Protein AF-A0AAV1IIE6-F1 (afdb_monomer)

Organism: NCBI:txid1274662

Secondary structure (DSSP, 8-state):
---------PPPP----HHHHHHHHHHHHHHHHHHHHHHHHHHHHHHHHHHHHHHHTT-HHHHHHHHHHHHHHHHHHHHHHHHHHHHHHHHHHHHHHHHHHHHHHHHHHHHHHHHHHHHHS-HHHHHHHHHHHHHHHHHHHHHHHHHT-SPPHHHHHHHHHHHHHHHHHHHHHHHHTS-----PPP-----PPPPTTGGGSSS--PPPP---PPPPPP------PPPP--------------

Nearest PDB structures (foldseek):
  9eon-assembly1_A  TM=4.008E-01  e=2.152E-02  Synechocystis sp. PCC 6803
  6zvt-assembly1_A  TM=5.160E-01  e=7.089E-01  Nostoc punctiforme
  4whe-assembly1_A  TM=5.833E-01  e=9.099E-01  Escherichia coli K-12
  8qbr-assembly1_A  TM=3.513E-01  e=3.352E-01  Nostoc punctiforme

Solvent-accessible surface area (backbone atoms only — not comparable to full-atom values): 15100 Å² total; per-residue (Å²): 142,84,90,88,76,81,77,79,78,72,75,80,74,81,78,81,46,74,65,56,54,49,51,50,49,50,54,50,49,47,53,51,48,52,53,50,46,53,54,47,52,55,52,38,54,51,30,51,52,52,23,52,54,27,48,76,69,68,37,57,73,62,18,52,51,32,50,54,54,31,53,54,48,51,60,50,43,56,51,48,53,53,51,46,52,51,52,52,50,51,51,52,50,50,55,49,51,54,51,50,51,54,51,49,52,50,51,51,50,51,51,52,50,52,50,49,51,53,56,69,57,30,68,64,59,54,50,49,50,53,50,52,51,49,52,50,49,53,48,50,51,50,50,31,58,72,71,61,68,55,79,46,78,66,53,52,49,51,51,52,54,51,48,54,50,49,53,53,48,51,54,48,52,56,57,68,68,53,78,82,78,80,90,73,81,94,73,85,92,82,81,80,90,79,69,87,68,69,74,66,74,74,76,79,72,84,85,79,86,91,78,88,80,81,89,84,82,92,75,85,91,81,90,82,84,86,84,83,86,79,88,76,93,83,80,89,82,87,84,86,88,132

Radius of gyration: 44.4 Å; Cα contacts (8 Å, |Δi|>4): 52; chains: 1; bounding box: 101×73×117 Å

Mean predicted aligned error: 21.06 Å

Structure (mmCIF, N/CA/C/O backbone):
data_AF-A0AAV1IIE6-F1
#
_entry.id   AF-A0AAV1IIE6-F1
#
loop_
_atom_site.group_PDB
_atom_site.id
_atom_site.type_symbol
_atom_site.label_atom_id
_atom_site.label_alt_id
_atom_site.label_comp_id
_atom_site.label_asym_id
_atom_site.label_entity_id
_atom_site.label_seq_id
_atom_site.pdbx_PDB_ins_code
_atom_site.Cartn_x
_atom_site.Cartn_y
_atom_site.Cartn_z
_atom_site.occupancy
_atom_site.B_iso_or_equiv
_atom_site.auth_seq_id
_atom_site.auth_comp_id
_atom_site.auth_asym_id
_atom_site.auth_atom_id
_atom_site.pdbx_PDB_model_num
ATOM 1 N N . MET A 1 1 ? -60.794 -21.338 -4.428 1.00 48.28 1 MET A N 1
ATOM 2 C CA . MET A 1 1 ? -59.905 -20.768 -5.466 1.00 48.28 1 MET A CA 1
ATOM 3 C C . MET A 1 1 ? -59.683 -19.313 -5.073 1.00 48.28 1 MET A C 1
ATOM 5 O O . MET A 1 1 ? -60.650 -18.581 -5.078 1.00 48.28 1 MET A O 1
ATOM 9 N N . GLY A 1 2 ? -58.569 -18.791 -4.589 1.00 55.62 2 GLY A N 1
ATOM 10 C CA . GLY A 1 2 ? -57.181 -19.207 -4.488 1.00 55.62 2 GLY A CA 1
ATOM 11 C C . GLY A 1 2 ? -56.425 -17.884 -4.323 1.00 55.62 2 GLY A C 1
ATOM 12 O O . GLY A 1 2 ? -56.446 -17.080 -5.242 1.00 55.62 2 GLY A O 1
ATOM 13 N N . ASN A 1 3 ? -55.836 -17.624 -3.156 1.00 47.62 3 ASN A N 1
ATOM 14 C CA . ASN A 1 3 ? -54.954 -16.472 -2.948 1.00 47.62 3 ASN A CA 1
ATOM 15 C C . ASN A 1 3 ? -53.669 -16.982 -2.293 1.00 47.62 3 ASN A C 1
ATOM 17 O O . ASN A 1 3 ? -53.503 -16.969 -1.077 1.00 47.62 3 ASN A O 1
ATOM 21 N N . LEU A 1 4 ? -52.784 -17.498 -3.144 1.00 55.69 4 LEU A N 1
ATOM 22 C CA . LEU A 1 4 ? -51.427 -17.924 -2.819 1.00 55.69 4 LEU A CA 1
ATOM 23 C C . LEU A 1 4 ? -50.456 -17.003 -3.562 1.00 55.69 4 LEU A C 1
ATOM 25 O O . LEU A 1 4 ? -49.821 -17.400 -4.530 1.00 55.69 4 LEU A O 1
ATOM 29 N N . PHE A 1 5 ? -50.356 -15.753 -3.120 1.00 59.72 5 PHE A N 1
ATOM 30 C CA . PHE A 1 5 ? -49.249 -14.878 -3.502 1.00 59.72 5 PHE A CA 1
ATOM 31 C C . PHE A 1 5 ? -48.521 -14.441 -2.237 1.00 59.72 5 PHE A C 1
ATOM 33 O O . PHE A 1 5 ? -48.670 -13.326 -1.738 1.00 59.72 5 PHE A O 1
ATOM 40 N N . SER A 1 6 ? -47.727 -15.371 -1.707 1.00 52.62 6 SER A N 1
ATOM 41 C CA . SER A 1 6 ? -46.685 -15.081 -0.731 1.00 52.62 6 SER A CA 1
ATOM 42 C C . SER A 1 6 ? -45.764 -14.008 -1.307 1.00 52.62 6 SER A C 1
ATOM 44 O O . SER A 1 6 ? -45.066 -14.241 -2.297 1.00 52.62 6 SER A O 1
ATOM 46 N N . HIS A 1 7 ? -45.762 -12.825 -0.700 1.00 55.06 7 HIS A N 1
ATOM 47 C CA . HIS A 1 7 ? -44.767 -11.805 -0.988 1.00 55.06 7 HIS A CA 1
ATOM 48 C C . HIS A 1 7 ? -43.387 -12.360 -0.630 1.00 55.06 7 HIS A C 1
ATOM 50 O O . HIS A 1 7 ? -43.065 -12.566 0.541 1.00 55.06 7 HIS A O 1
ATOM 56 N N . SER A 1 8 ? -42.584 -12.629 -1.660 1.00 50.88 8 SER A N 1
ATOM 57 C CA . SER A 1 8 ? -41.167 -12.933 -1.521 1.00 50.88 8 SER A CA 1
ATOM 58 C C . SER A 1 8 ? -40.492 -11.745 -0.839 1.00 50.88 8 SER A C 1
ATOM 60 O O . SER A 1 8 ? -40.311 -10.675 -1.421 1.00 50.88 8 SER A O 1
ATOM 62 N N . LYS A 1 9 ? -40.165 -11.925 0.441 1.00 53.94 9 LYS A N 1
ATOM 63 C CA . LYS A 1 9 ? -39.325 -11.025 1.225 1.00 53.94 9 LYS A CA 1
ATOM 64 C C . LYS A 1 9 ? -37.919 -11.138 0.635 1.00 53.94 9 LYS A C 1
ATOM 66 O O . LYS A 1 9 ? -37.134 -11.988 1.045 1.00 53.94 9 LYS A O 1
ATOM 71 N N . HIS A 1 10 ? -37.623 -10.348 -0.397 1.00 55.66 10 HIS A N 1
ATOM 72 C CA . HIS A 1 10 ? -36.266 -10.273 -0.925 1.00 55.66 10 HIS A CA 1
ATOM 73 C C . HIS A 1 10 ? -35.316 -9.905 0.228 1.00 55.66 10 HIS A C 1
ATOM 75 O O . HIS A 1 10 ? -35.616 -8.962 0.970 1.00 55.66 10 HIS A O 1
ATOM 81 N N . PRO A 1 11 ? -34.195 -10.628 0.411 1.00 59.66 11 PRO A N 1
ATOM 82 C CA . PRO A 1 11 ? -33.210 -10.267 1.419 1.00 59.66 11 PRO A CA 1
ATOM 83 C C . PRO A 1 11 ? -32.735 -8.831 1.155 1.00 59.66 11 PRO A C 1
ATOM 85 O O . PRO A 1 11 ? -32.643 -8.423 -0.011 1.00 59.66 11 PRO A O 1
ATOM 88 N N . PRO A 1 12 ? -32.463 -8.031 2.202 1.00 59.16 12 PRO A N 1
ATOM 89 C CA . PRO A 1 12 ? -32.009 -6.663 2.014 1.00 59.16 12 PRO A CA 1
ATOM 90 C C . PRO A 1 12 ? -30.735 -6.692 1.170 1.00 59.16 12 PRO A C 1
ATOM 92 O O . PRO A 1 12 ? -29.743 -7.313 1.550 1.00 59.16 12 PRO A O 1
ATOM 95 N N . LYS A 1 13 ? -30.777 -6.043 0.000 1.00 62.47 13 LYS A N 1
ATOM 96 C CA . LYS A 1 13 ? -29.604 -5.865 -0.863 1.00 62.47 13 LYS A CA 1
ATOM 97 C C . LYS A 1 13 ? -28.483 -5.307 0.012 1.00 62.47 13 LYS A C 1
ATOM 99 O O . LYS A 1 13 ? -28.682 -4.269 0.647 1.00 62.47 13 LYS A O 1
ATOM 104 N N . SER A 1 14 ? -27.348 -6.004 0.078 1.00 69.00 14 SER A N 1
ATOM 105 C CA . SER A 1 14 ? -26.170 -5.553 0.821 1.00 69.00 14 SER A CA 1
ATOM 106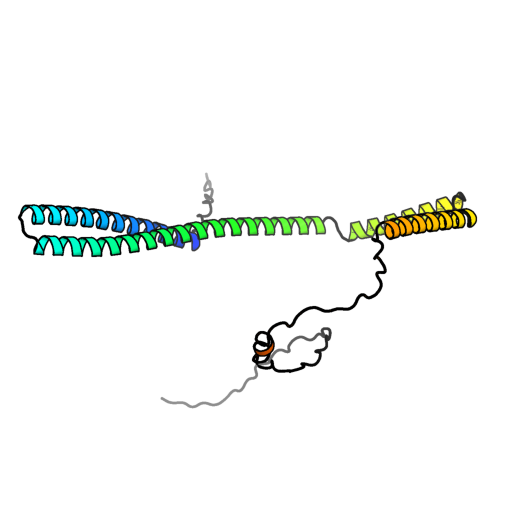 C C . SER A 1 14 ? -25.879 -4.108 0.425 1.00 69.00 14 SER A C 1
ATOM 108 O O . SER A 1 14 ? -25.615 -3.825 -0.748 1.00 69.00 14 SER A O 1
ATOM 110 N N . LYS A 1 15 ? -26.019 -3.179 1.373 1.00 79.69 15 LYS A N 1
ATOM 111 C CA . LYS A 1 15 ? -25.816 -1.756 1.116 1.00 79.69 15 LYS A CA 1
ATOM 112 C C . LYS A 1 15 ? -24.323 -1.553 0.887 1.00 79.69 15 LYS A C 1
ATOM 114 O O . LYS A 1 15 ? -23.560 -1.561 1.842 1.00 79.69 15 LYS A O 1
ATOM 119 N N . ILE A 1 16 ? -23.929 -1.431 -0.380 1.00 83.25 16 ILE A N 1
ATOM 120 C CA . ILE A 1 16 ? -22.567 -1.062 -0.771 1.00 83.25 16 ILE A CA 1
ATOM 121 C C . ILE A 1 16 ? -22.245 0.253 -0.063 1.00 83.25 16 ILE A C 1
ATOM 123 O O . ILE A 1 16 ? -22.934 1.253 -0.288 1.00 83.25 16 ILE A O 1
ATOM 127 N N . THR A 1 17 ? -21.237 0.240 0.799 1.00 90.06 17 THR A N 1
ATOM 128 C CA . THR A 1 17 ? -20.804 1.437 1.522 1.00 90.06 17 THR A CA 1
ATOM 129 C C . THR A 1 17 ? -19.913 2.305 0.632 1.00 90.06 17 THR A C 1
ATOM 131 O O . THR A 1 17 ? -19.344 1.853 -0.367 1.00 90.06 17 THR A O 1
ATOM 134 N N . ASP A 1 18 ? -19.730 3.573 0.998 1.00 90.50 18 ASP A N 1
ATOM 135 C CA . ASP A 1 18 ? -18.775 4.441 0.296 1.00 90.50 18 ASP A CA 1
ATOM 136 C C . ASP A 1 18 ? -17.323 3.956 0.453 1.00 90.50 18 ASP A C 1
ATOM 138 O O . ASP A 1 18 ? -16.485 4.161 -0.433 1.00 90.50 18 ASP A O 1
ATOM 142 N N . THR A 1 19 ? -17.034 3.222 1.533 1.00 90.56 19 THR A N 1
ATOM 143 C CA . THR A 1 19 ? -15.748 2.546 1.729 1.00 90.56 19 THR A CA 1
ATOM 144 C C . THR A 1 19 ? -15.547 1.419 0.715 1.00 90.56 19 THR A C 1
ATOM 146 O O . THR A 1 19 ? -14.472 1.336 0.122 1.00 90.56 19 THR A O 1
ATOM 149 N N . ASP A 1 20 ? -16.579 0.625 0.413 1.00 92.00 20 ASP A N 1
ATOM 150 C CA . ASP A 1 20 ? -16.514 -0.427 -0.611 1.00 92.00 20 ASP A CA 1
ATOM 151 C C . ASP A 1 20 ? -16.271 0.154 -2.011 1.00 92.00 20 ASP A C 1
ATOM 153 O O . ASP A 1 20 ? -15.465 -0.373 -2.786 1.00 92.00 20 ASP A O 1
ATOM 157 N N . ARG A 1 21 ? -16.919 1.284 -2.328 1.00 94.00 21 ARG A N 1
ATOM 158 C CA . ARG A 1 21 ? -16.698 2.015 -3.589 1.00 94.00 21 ARG A CA 1
ATOM 159 C C . ARG A 1 21 ? -15.258 2.512 -3.700 1.00 94.00 21 ARG A C 1
ATOM 161 O O . ARG A 1 21 ? -14.631 2.328 -4.743 1.00 94.00 21 ARG A O 1
ATOM 168 N N . SER A 1 22 ? -14.720 3.083 -2.625 1.00 92.12 22 SER A N 1
ATOM 169 C CA . SER A 1 22 ? -13.334 3.570 -2.568 1.00 92.12 22 SER A CA 1
ATOM 170 C C . SER A 1 22 ? -12.322 2.430 -2.732 1.00 92.12 22 SER A C 1
ATOM 172 O O . SER A 1 22 ? -11.380 2.535 -3.517 1.00 92.12 22 SER A O 1
ATOM 174 N N . VAL A 1 23 ? -12.550 1.288 -2.073 1.00 95.94 23 VAL A N 1
ATOM 175 C CA . VAL A 1 23 ? -11.714 0.085 -2.225 1.00 95.94 23 VAL A CA 1
ATOM 176 C C . VAL A 1 23 ? -11.747 -0.433 -3.664 1.00 95.94 23 VAL A C 1
ATOM 178 O O . VAL A 1 23 ? -10.704 -0.798 -4.214 1.00 95.94 23 VAL A O 1
ATOM 181 N N . LEU A 1 24 ? -12.917 -0.443 -4.310 1.00 96.62 24 LEU A N 1
ATOM 182 C CA . LEU A 1 24 ? -13.039 -0.828 -5.717 1.00 96.62 24 LEU A CA 1
ATOM 183 C C . LEU A 1 24 ? -12.257 0.120 -6.640 1.00 96.62 24 LEU A C 1
ATOM 185 O O . LEU A 1 24 ? -11.559 -0.345 -7.549 1.00 96.62 24 LEU A O 1
ATOM 189 N N . GLN A 1 25 ? -12.340 1.430 -6.405 1.00 96.56 25 GLN A N 1
ATOM 190 C CA . GLN A 1 25 ? -11.588 2.431 -7.166 1.00 96.56 25 GLN A CA 1
ATOM 191 C C . GLN A 1 25 ? -10.076 2.226 -7.017 1.00 96.56 25 GLN A C 1
ATOM 193 O O . GLN A 1 25 ? -9.374 2.145 -8.026 1.00 96.56 25 GLN A O 1
ATOM 198 N N . LEU A 1 26 ? -9.581 2.035 -5.792 1.00 97.25 26 LEU A N 1
ATOM 199 C CA . LEU A 1 26 ? -8.165 1.760 -5.524 1.00 97.25 26 LEU A CA 1
ATOM 200 C C . LEU A 1 26 ? -7.693 0.462 -6.194 1.00 97.25 26 LEU A C 1
ATOM 202 O O . LEU A 1 26 ? -6.646 0.436 -6.841 1.00 97.25 26 LEU A O 1
ATOM 206 N N . LYS A 1 27 ? -8.491 -0.612 -6.134 1.00 97.50 27 LYS A N 1
ATOM 207 C CA . LYS A 1 27 ? -8.189 -1.874 -6.836 1.00 97.50 27 LYS A CA 1
ATOM 208 C C . LYS A 1 27 ? -8.148 -1.694 -8.355 1.00 97.50 27 LYS A C 1
ATOM 210 O O . LYS A 1 27 ? -7.305 -2.297 -9.025 1.00 97.50 27 LYS A O 1
ATOM 215 N N . THR A 1 28 ? -9.030 -0.857 -8.896 1.00 97.88 28 THR A N 1
ATOM 216 C CA . THR A 1 28 ? -9.048 -0.511 -10.322 1.00 97.88 28 THR A CA 1
ATOM 217 C C . THR A 1 28 ? -7.790 0.263 -10.709 1.00 97.88 28 THR A C 1
ATOM 219 O O . THR A 1 28 ? -7.141 -0.101 -11.691 1.00 97.88 28 THR A O 1
ATOM 222 N N . GLN A 1 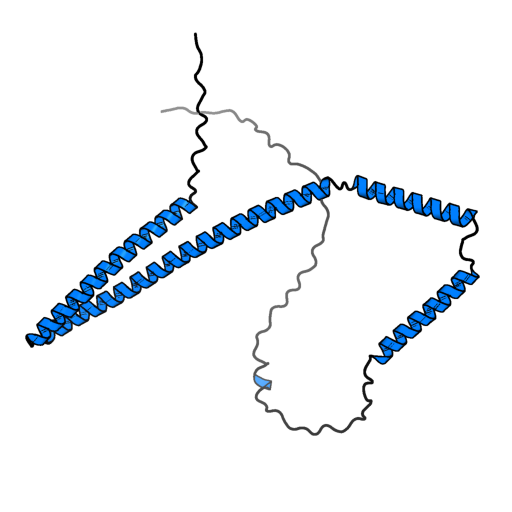29 ? -7.387 1.255 -9.910 1.00 97.62 29 GLN A N 1
ATOM 223 C CA . GLN A 1 29 ? -6.141 1.993 -10.127 1.00 97.62 29 GLN A CA 1
ATOM 224 C C . GLN A 1 29 ? -4.916 1.085 -10.051 1.00 97.62 29 GLN A C 1
ATOM 226 O O . GLN A 1 29 ? -4.078 1.136 -10.949 1.00 97.62 29 GLN A O 1
ATOM 231 N N . ARG A 1 30 ? -4.845 0.181 -9.065 1.00 97.81 30 ARG A N 1
ATOM 232 C CA . ARG A 1 30 ? -3.775 -0.824 -8.983 1.00 97.81 30 ARG A CA 1
ATOM 233 C C . ARG A 1 30 ? -3.666 -1.612 -10.286 1.00 97.81 30 ARG A C 1
ATOM 235 O O . ARG A 1 30 ? -2.589 -1.695 -10.863 1.00 97.81 30 ARG A O 1
ATOM 242 N N . ARG A 1 31 ? -4.788 -2.129 -10.805 1.00 98.12 31 ARG A N 1
ATOM 243 C CA . ARG A 1 31 ? -4.807 -2.885 -12.070 1.00 98.12 31 ARG A CA 1
ATOM 244 C C . ARG A 1 31 ? -4.319 -2.047 -13.255 1.00 98.12 31 ARG A C 1
ATOM 246 O O . ARG A 1 31 ? -3.584 -2.558 -14.099 1.00 98.12 31 ARG A O 1
ATOM 253 N N . GLN A 1 32 ? -4.724 -0.781 -13.329 1.00 97.88 32 GLN A N 1
ATOM 254 C CA . GLN A 1 32 ? -4.272 0.135 -14.378 1.00 97.88 32 GLN A CA 1
ATOM 255 C C . GLN A 1 32 ? -2.765 0.393 -14.288 1.00 97.88 32 GLN A C 1
ATOM 257 O O . GLN A 1 32 ? -2.079 0.279 -15.303 1.00 97.88 32 GLN A O 1
ATOM 262 N N . LEU A 1 33 ? -2.248 0.672 -13.089 1.00 98.06 33 LEU A N 1
ATOM 263 C CA . LEU A 1 33 ? -0.824 0.887 -12.838 1.00 98.06 33 LEU A CA 1
ATOM 264 C C . LEU A 1 33 ? 0.002 -0.361 -13.170 1.00 98.06 33 LEU A C 1
ATOM 266 O O . LEU A 1 33 ? 0.996 -0.248 -13.878 1.00 98.06 33 LEU A O 1
ATOM 270 N N . THR A 1 34 ? -0.441 -1.562 -12.783 1.00 98.06 34 THR A N 1
ATOM 271 C CA . THR A 1 34 ? 0.225 -2.821 -13.171 1.00 98.06 34 THR A CA 1
ATOM 272 C C . THR A 1 34 ? 0.241 -3.009 -14.692 1.00 98.06 34 THR A C 1
ATOM 274 O O . THR A 1 34 ? 1.244 -3.436 -15.263 1.00 98.06 34 THR A O 1
ATOM 277 N N . GLY A 1 35 ? -0.854 -2.660 -15.374 1.00 98.12 35 GLY A N 1
ATOM 278 C CA . GLY A 1 35 ? -0.915 -2.684 -16.835 1.00 98.12 35 GLY A CA 1
ATOM 279 C C . GLY A 1 35 ? 0.057 -1.696 -17.487 1.00 98.12 35 GLY A C 1
ATOM 280 O O . GLY A 1 35 ? 0.704 -2.037 -18.476 1.00 98.12 35 GLY A O 1
ATOM 281 N N . GLN A 1 36 ? 0.190 -0.488 -16.933 1.00 97.81 36 GLN A N 1
ATOM 282 C CA . GLN A 1 36 ? 1.167 0.507 -17.387 1.00 97.81 36 GLN A CA 1
ATOM 283 C C . GLN A 1 36 ? 2.606 0.048 -17.131 1.00 97.81 36 GLN A C 1
ATOM 285 O O . GLN A 1 36 ? 3.433 0.163 -18.034 1.00 97.81 36 GLN A O 1
ATOM 290 N N . ARG A 1 37 ? 2.878 -0.536 -15.955 1.00 98.19 37 ARG A N 1
ATOM 291 C CA . ARG A 1 37 ? 4.177 -1.113 -15.585 1.00 98.19 37 ARG A CA 1
ATOM 292 C C . ARG A 1 37 ? 4.648 -2.119 -16.632 1.00 98.19 37 ARG A C 1
ATOM 294 O O . ARG A 1 37 ? 5.702 -1.930 -17.229 1.00 98.19 37 ARG A O 1
ATOM 301 N N . LYS A 1 38 ? 3.804 -3.105 -16.956 1.00 98.31 38 LYS A N 1
ATOM 302 C CA . LYS A 1 38 ? 4.114 -4.131 -17.964 1.00 98.31 38 LYS A CA 1
ATOM 303 C C . LYS A 1 38 ? 4.399 -3.530 -19.347 1.00 98.31 38 LYS A C 1
ATOM 305 O O . LYS A 1 38 ? 5.347 -3.921 -20.016 1.00 98.31 38 LYS A O 1
ATOM 310 N N . ARG A 1 39 ? 3.608 -2.538 -19.775 1.00 97.94 39 ARG A N 1
ATOM 311 C CA . ARG A 1 39 ? 3.847 -1.841 -21.054 1.00 97.94 39 ARG A CA 1
ATOM 312 C C . ARG A 1 39 ? 5.191 -1.107 -21.060 1.00 97.94 39 ARG A C 1
ATOM 314 O O . ARG A 1 39 ? 5.865 -1.101 -22.086 1.00 97.94 39 ARG A O 1
ATOM 321 N N . LEU A 1 40 ? 5.574 -0.478 -19.947 1.00 97.81 40 LEU A N 1
ATOM 322 C CA . LEU A 1 40 ? 6.872 0.188 -19.813 1.00 97.81 40 LEU A CA 1
ATOM 323 C C . LEU A 1 40 ? 8.028 -0.817 -19.826 1.00 97.81 40 LEU A C 1
ATOM 325 O O . LEU A 1 40 ? 9.005 -0.573 -20.530 1.00 97.81 40 LEU A O 1
ATOM 329 N N . GLU A 1 41 ? 7.901 -1.950 -19.134 1.00 98.06 41 GLU A N 1
ATOM 330 C CA . GLU A 1 41 ? 8.876 -3.053 -19.164 1.00 98.06 41 GLU A CA 1
ATOM 331 C C . GLU A 1 41 ? 9.104 -3.558 -20.603 1.00 98.06 41 GLU A C 1
ATOM 333 O O . GLU A 1 41 ? 10.246 -3.623 -21.067 1.00 98.06 41 GLU A O 1
ATOM 338 N N . ASP A 1 42 ? 8.026 -3.806 -21.356 1.00 98.12 42 ASP A N 1
ATOM 339 C CA . ASP A 1 42 ? 8.102 -4.221 -22.764 1.00 98.12 42 ASP A CA 1
ATOM 340 C C . ASP A 1 42 ? 8.806 -3.162 -23.635 1.00 98.12 42 ASP A C 1
ATOM 342 O O . ASP A 1 42 ? 9.618 -3.480 -24.509 1.00 98.12 42 ASP A O 1
ATOM 346 N N . LEU A 1 43 ? 8.511 -1.879 -23.408 1.00 97.50 43 LEU A N 1
ATOM 347 C CA . LEU A 1 43 ? 9.131 -0.763 -24.127 1.00 97.50 43 LEU A CA 1
ATOM 348 C C . LEU A 1 43 ? 10.620 -0.597 -23.791 1.00 97.50 43 LEU A C 1
ATOM 350 O O . LEU A 1 43 ? 11.406 -0.255 -24.679 1.00 97.50 43 LEU A O 1
ATOM 354 N N . ILE A 1 44 ? 11.011 -0.832 -22.538 1.00 97.94 44 ILE A N 1
ATOM 355 C CA . ILE A 1 44 ? 12.408 -0.827 -22.082 1.00 97.94 44 ILE A CA 1
ATOM 356 C C . ILE A 1 44 ? 13.177 -1.965 -22.760 1.00 97.94 44 ILE A C 1
ATOM 358 O O . ILE A 1 44 ? 14.257 -1.733 -23.310 1.00 97.94 44 ILE A O 1
ATOM 362 N N . ALA A 1 45 ? 12.603 -3.171 -22.793 1.00 97.69 45 ALA A N 1
ATOM 363 C CA . ALA A 1 45 ? 13.208 -4.325 -23.455 1.00 97.69 45 ALA A CA 1
ATOM 364 C C . ALA A 1 45 ? 13.428 -4.075 -24.958 1.00 97.69 45 ALA A C 1
ATOM 366 O O . ALA A 1 45 ? 14.505 -4.363 -25.488 1.00 97.69 45 ALA A O 1
ATOM 367 N N . ARG A 1 46 ? 12.448 -3.461 -25.637 1.00 97.00 46 ARG A N 1
ATOM 368 C CA . ARG A 1 46 ? 12.566 -3.071 -27.054 1.00 97.00 46 ARG A CA 1
ATOM 369 C C . ARG A 1 46 ? 13.675 -2.049 -27.290 1.00 97.00 46 ARG A C 1
ATOM 371 O O . ARG A 1 46 ? 14.445 -2.197 -28.232 1.00 97.00 46 ARG A O 1
ATOM 378 N N . GLU A 1 47 ? 13.790 -1.021 -26.450 1.00 94.81 47 GLU A N 1
ATOM 379 C CA . GLU A 1 47 ? 14.870 -0.031 -26.588 1.00 94.81 47 GLU A CA 1
ATOM 380 C C . GLU A 1 47 ? 16.251 -0.619 -26.361 1.00 94.81 47 GLU A C 1
ATOM 382 O O . GLU A 1 47 ? 17.206 -0.225 -27.030 1.00 94.81 47 GLU A O 1
ATOM 387 N N . LEU A 1 48 ? 16.348 -1.586 -25.454 1.00 97.06 48 LEU A N 1
ATOM 388 C CA . LEU A 1 48 ? 17.575 -2.321 -25.214 1.00 97.06 48 LEU A CA 1
ATOM 389 C C . LEU A 1 48 ? 17.961 -3.154 -26.448 1.00 97.06 48 LEU A C 1
ATOM 391 O O . LEU A 1 48 ? 19.119 -3.113 -26.865 1.00 97.06 48 LEU A O 1
ATOM 395 N N . ALA A 1 49 ? 17.005 -3.846 -27.074 1.00 97.38 49 ALA A N 1
ATOM 396 C CA . ALA A 1 49 ? 17.234 -4.581 -28.320 1.00 97.38 49 ALA A CA 1
ATOM 397 C C . ALA A 1 49 ? 17.706 -3.653 -29.456 1.00 97.38 49 ALA A C 1
ATOM 399 O O . ALA A 1 49 ? 18.757 -3.896 -30.048 1.00 97.38 49 ALA A O 1
ATOM 400 N N . ILE A 1 50 ? 17.017 -2.527 -29.669 1.00 96.19 50 ILE A N 1
ATOM 401 C CA . ILE A 1 50 ? 17.398 -1.520 -30.676 1.00 96.19 50 ILE A CA 1
ATOM 402 C C . ILE A 1 50 ? 18.801 -0.962 -30.396 1.00 96.19 50 ILE A C 1
ATOM 404 O O . ILE A 1 50 ? 19.602 -0.786 -31.314 1.00 96.19 50 ILE A O 1
ATOM 408 N N . ALA A 1 51 ? 19.133 -0.688 -29.131 1.00 95.62 51 ALA A N 1
ATOM 409 C CA . ALA A 1 51 ? 20.467 -0.223 -28.764 1.00 95.62 51 ALA A CA 1
ATOM 410 C C . ALA A 1 51 ? 21.545 -1.263 -29.114 1.00 95.62 51 ALA A C 1
ATOM 412 O O . ALA A 1 51 ? 22.583 -0.892 -29.663 1.00 95.62 51 ALA A O 1
ATOM 413 N N . ARG A 1 52 ? 21.293 -2.557 -28.862 1.00 96.62 52 ARG A N 1
ATOM 414 C CA . ARG A 1 52 ? 22.206 -3.655 -29.231 1.00 96.62 52 ARG A CA 1
ATOM 415 C C . ARG A 1 52 ? 22.405 -3.753 -30.745 1.00 96.62 52 ARG A C 1
ATOM 417 O O . ARG A 1 52 ? 23.545 -3.837 -31.196 1.00 96.62 52 ARG A O 1
ATOM 424 N N . GLU A 1 53 ? 21.331 -3.671 -31.525 1.00 97.06 53 GLU A N 1
ATOM 425 C CA . GLU A 1 53 ? 21.392 -3.689 -32.994 1.00 97.06 53 GLU A CA 1
ATOM 426 C C . GLU A 1 53 ? 22.188 -2.500 -33.555 1.00 97.06 53 GLU A C 1
ATOM 428 O O . GLU A 1 53 ? 23.037 -2.658 -34.434 1.00 97.06 53 GLU A O 1
ATOM 433 N N . LEU A 1 54 ? 21.970 -1.297 -33.016 1.00 96.06 54 LEU A N 1
ATOM 434 C CA . LEU A 1 54 ? 22.690 -0.092 -33.440 1.00 96.06 54 LEU A CA 1
ATOM 435 C C . LEU A 1 54 ? 24.181 -0.140 -33.082 1.00 96.06 54 LEU A C 1
ATOM 437 O O . LEU A 1 54 ? 25.000 0.380 -33.846 1.00 96.06 54 LEU A O 1
ATOM 441 N N . LEU A 1 55 ? 24.540 -0.771 -31.960 1.00 96.00 55 LEU A N 1
ATOM 442 C CA . LEU A 1 55 ? 25.936 -1.025 -31.597 1.00 96.00 55 LEU A CA 1
ATOM 443 C C . LEU A 1 55 ? 26.594 -2.022 -32.559 1.00 96.00 55 LEU A C 1
ATOM 445 O O . LEU A 1 55 ? 27.702 -1.753 -33.023 1.00 96.00 55 LEU A O 1
ATOM 449 N N . ALA A 1 56 ? 25.902 -3.108 -32.922 1.00 96.62 56 ALA A N 1
ATOM 450 C CA . ALA A 1 56 ? 26.384 -4.065 -33.923 1.00 96.62 56 ALA A CA 1
ATOM 451 C C . ALA A 1 56 ? 26.591 -3.399 -35.297 1.00 96.62 56 ALA A C 1
ATOM 453 O O . ALA A 1 56 ? 27.592 -3.640 -35.969 1.00 96.62 56 ALA A O 1
ATOM 454 N N . ALA A 1 57 ? 25.705 -2.471 -35.670 1.00 96.44 57 ALA A N 1
ATOM 455 C CA . ALA A 1 57 ? 25.823 -1.659 -36.881 1.00 96.44 57 ALA A CA 1
ATOM 456 C C . ALA A 1 57 ? 26.850 -0.506 -36.780 1.00 96.44 57 ALA A C 1
ATOM 458 O O . ALA A 1 57 ? 26.892 0.344 -37.671 1.00 96.44 57 ALA A O 1
ATOM 459 N N . LYS A 1 58 ? 27.647 -0.429 -35.701 1.00 95.62 58 LYS A N 1
ATOM 460 C CA . LYS A 1 58 ? 28.647 0.626 -35.421 1.00 95.62 58 LYS A CA 1
ATOM 461 C C . LYS A 1 58 ? 28.081 2.061 -35.389 1.00 95.62 58 LYS A C 1
ATOM 463 O O . LYS A 1 58 ? 28.82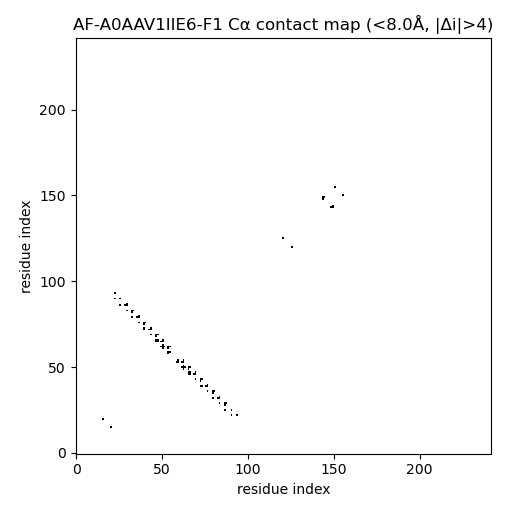3 3.033 -35.512 1.00 95.62 58 LYS A O 1
ATOM 468 N N . LYS A 1 59 ? 26.772 2.234 -35.165 1.00 96.19 59 LYS A N 1
ATOM 469 C CA . LYS A 1 59 ? 26.084 3.542 -35.097 1.00 96.19 59 LYS A CA 1
ATOM 470 C C . LYS A 1 59 ? 26.005 4.055 -33.653 1.00 96.19 59 LYS A C 1
ATOM 472 O O . LYS A 1 59 ? 24.923 4.127 -33.065 1.00 96.19 59 LYS A O 1
ATOM 477 N N . ARG A 1 60 ? 27.157 4.437 -33.088 1.00 94.88 60 ARG A N 1
ATOM 478 C CA . ARG A 1 60 ? 27.320 4.803 -31.664 1.00 94.88 60 ARG A CA 1
ATOM 479 C C . ARG A 1 60 ? 26.378 5.916 -31.185 1.00 94.88 60 ARG A C 1
ATOM 481 O O . ARG A 1 60 ? 25.698 5.729 -30.181 1.00 94.88 60 ARG A O 1
ATOM 488 N N . GLU A 1 61 ? 26.274 7.024 -31.918 1.00 95.12 61 GLU A N 1
ATOM 489 C CA . GLU A 1 61 ? 25.415 8.164 -31.539 1.00 95.12 61 GLU A CA 1
ATOM 490 C C . GLU A 1 61 ? 23.933 7.776 -31.419 1.00 95.12 61 GLU A C 1
ATOM 492 O O . GLU A 1 61 ? 23.232 8.166 -30.483 1.00 95.12 61 GLU A O 1
ATOM 497 N N . ARG A 1 62 ? 23.450 6.930 -32.338 1.00 93.81 62 ARG A N 1
ATOM 498 C CA . ARG A 1 62 ? 22.058 6.456 -32.320 1.00 93.81 62 ARG A CA 1
ATOM 499 C C . ARG A 1 62 ? 21.813 5.465 -31.183 1.00 93.81 62 ARG A C 1
ATOM 501 O O . ARG A 1 62 ? 20.756 5.518 -30.558 1.00 93.81 62 ARG A O 1
ATOM 508 N N . ALA A 1 63 ? 22.782 4.596 -30.890 1.00 95.06 63 ALA A N 1
ATOM 509 C CA . ALA A 1 63 ? 22.708 3.692 -29.745 1.00 95.06 63 ALA A CA 1
ATOM 510 C C . ALA A 1 63 ? 22.660 4.467 -28.416 1.00 95.06 63 ALA A C 1
ATOM 512 O O . ALA A 1 63 ? 21.854 4.150 -27.542 1.00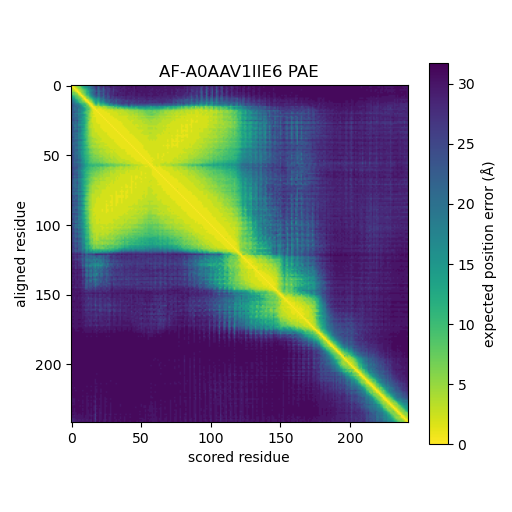 95.06 63 ALA A O 1
ATOM 513 N N . LEU A 1 64 ? 23.454 5.535 -28.288 1.00 96.38 64 LEU A N 1
ATOM 514 C CA . LEU A 1 64 ? 23.451 6.407 -27.112 1.00 96.38 64 LEU A CA 1
ATOM 515 C C . LEU A 1 64 ? 22.087 7.084 -26.913 1.00 96.38 64 LEU A C 1
ATOM 517 O O . LEU A 1 64 ? 21.583 7.140 -25.789 1.00 96.38 64 LEU A O 1
ATOM 521 N N . LEU A 1 65 ? 21.444 7.539 -27.992 1.00 95.75 65 LEU A N 1
ATOM 522 C CA . LEU A 1 65 ? 20.082 8.075 -27.928 1.00 95.75 65 LEU A CA 1
ATOM 523 C C . LEU A 1 65 ? 19.062 7.022 -27.458 1.00 95.75 65 LEU A C 1
ATOM 525 O O . LEU A 1 65 ? 18.209 7.339 -26.629 1.00 95.75 65 LEU A O 1
ATOM 529 N N . ALA A 1 66 ? 19.151 5.780 -27.943 1.00 94.50 66 ALA A N 1
ATOM 530 C CA . ALA A 1 66 ? 18.277 4.689 -27.499 1.00 94.50 66 ALA A CA 1
ATOM 531 C C . ALA A 1 66 ? 18.454 4.386 -25.998 1.00 94.50 66 ALA A C 1
ATOM 533 O O . ALA A 1 66 ? 17.468 4.254 -25.276 1.00 94.50 66 ALA A O 1
ATOM 534 N N . LEU A 1 67 ? 19.696 4.380 -25.502 1.00 96.94 67 LEU A N 1
ATOM 535 C CA . LEU A 1 67 ? 19.991 4.196 -24.076 1.00 96.94 67 LEU A CA 1
ATOM 536 C C . LEU A 1 67 ? 19.485 5.357 -23.203 1.00 96.94 67 LEU A C 1
ATOM 538 O O . LEU A 1 67 ? 18.999 5.127 -22.097 1.00 96.94 67 LEU A O 1
ATOM 542 N N . LYS A 1 68 ? 19.543 6.603 -23.693 1.00 97.19 68 LYS A N 1
ATOM 543 C CA . LYS A 1 68 ? 18.945 7.756 -22.996 1.00 97.19 68 LYS A CA 1
ATOM 544 C C . LYS A 1 68 ? 17.428 7.609 -22.857 1.00 97.19 68 LYS A C 1
ATOM 546 O O . LYS A 1 68 ? 16.890 7.873 -21.784 1.00 97.19 68 LYS A O 1
ATOM 551 N N . LYS A 1 69 ? 16.744 7.161 -23.916 1.00 95.94 69 LYS A N 1
ATOM 552 C CA . LYS A 1 69 ? 15.297 6.900 -23.865 1.00 95.94 69 LYS A CA 1
ATOM 553 C C . LYS A 1 69 ? 14.961 5.759 -22.898 1.00 95.94 69 LYS A C 1
ATOM 555 O O . LYS A 1 69 ? 14.052 5.928 -22.086 1.00 95.94 69 LYS A O 1
ATOM 560 N N . LYS A 1 70 ? 15.772 4.692 -22.889 1.00 97.31 70 LYS A N 1
ATOM 561 C CA . LYS A 1 70 ? 15.654 3.587 -21.925 1.00 97.31 70 LYS A CA 1
ATOM 562 C C . LYS A 1 70 ? 15.692 4.114 -20.493 1.00 97.31 70 LYS A C 1
ATOM 564 O O . LYS A 1 70 ? 14.778 3.847 -19.722 1.00 97.31 70 LYS A O 1
ATOM 569 N N . ARG A 1 71 ? 16.703 4.924 -20.162 1.00 97.81 71 ARG A N 1
ATOM 570 C CA . ARG A 1 71 ? 16.862 5.500 -18.818 1.00 97.81 71 ARG A CA 1
ATOM 571 C C . ARG A 1 71 ? 15.669 6.364 -18.400 1.00 97.81 71 ARG A C 1
ATOM 573 O O . ARG A 1 71 ? 15.256 6.320 -17.246 1.00 97.81 71 ARG A O 1
ATOM 580 N N . LEU A 1 72 ? 15.098 7.142 -19.322 1.00 97.62 72 LEU A N 1
ATOM 581 C CA . LEU A 1 72 ? 13.894 7.928 -19.039 1.00 97.62 72 LEU A CA 1
ATOM 582 C C . LEU A 1 72 ? 12.704 7.024 -18.682 1.00 97.62 72 LEU A C 1
ATOM 584 O O . LEU A 1 72 ? 11.972 7.325 -17.741 1.00 97.62 72 LEU A O 1
ATOM 588 N N . ARG A 1 73 ? 12.525 5.914 -19.407 1.00 97.50 73 ARG A N 1
ATOM 589 C CA . ARG A 1 73 ? 11.457 4.943 -19.129 1.00 97.50 73 ARG A CA 1
ATOM 590 C C . ARG A 1 73 ? 11.675 4.187 -17.828 1.00 97.50 73 ARG A C 1
ATOM 592 O O . ARG A 1 73 ? 10.709 3.966 -17.115 1.00 97.50 73 ARG A O 1
ATOM 599 N N . GLU A 1 74 ? 12.915 3.853 -17.486 1.00 97.50 74 GLU A N 1
ATOM 600 C CA . GLU A 1 74 ? 13.253 3.277 -16.177 1.00 97.50 74 GLU A CA 1
ATOM 601 C C . GLU A 1 74 ? 12.872 4.236 -15.043 1.00 97.50 74 GLU A C 1
ATOM 603 O O . GLU A 1 74 ? 12.194 3.838 -14.102 1.00 97.50 74 GLU A O 1
ATOM 608 N N . GLY A 1 75 ? 13.161 5.533 -15.189 1.00 98.00 75 GLY A N 1
ATOM 609 C CA . GLY A 1 75 ? 12.705 6.535 -14.222 1.00 98.00 75 GLY A CA 1
ATOM 610 C C . GLY A 1 75 ? 11.176 6.680 -14.149 1.00 98.00 75 GLY A C 1
ATOM 611 O O . GLY A 1 75 ? 10.641 7.041 -13.103 1.00 98.00 75 GLY A O 1
ATOM 612 N N . GLN A 1 76 ? 10.445 6.410 -15.236 1.00 97.38 76 GLN A N 1
ATOM 613 C CA . GLN A 1 76 ? 8.977 6.340 -15.209 1.00 97.38 76 GLN A CA 1
ATOM 614 C C . GLN A 1 76 ? 8.486 5.064 -14.518 1.00 97.38 76 GLN A C 1
ATOM 616 O O . GLN A 1 76 ? 7.532 5.133 -13.746 1.00 97.38 76 GLN A O 1
ATOM 621 N N . LEU A 1 77 ? 9.147 3.931 -14.760 1.00 98.31 77 LEU A N 1
ATOM 622 C CA . LEU A 1 77 ? 8.851 2.644 -14.135 1.00 98.31 77 LEU A CA 1
ATOM 623 C C . LEU A 1 77 ? 8.973 2.741 -12.610 1.00 98.31 77 LEU A C 1
ATOM 625 O O . LEU A 1 77 ? 8.013 2.438 -11.907 1.00 98.31 77 LEU A O 1
ATOM 629 N N . GLU A 1 78 ? 10.071 3.315 -12.113 1.00 98.25 78 GLU A N 1
ATOM 630 C CA . GLU A 1 78 ? 10.281 3.553 -10.678 1.00 98.25 78 GLU A CA 1
ATOM 631 C C . GLU A 1 78 ? 9.167 4.403 -10.043 1.00 98.25 78 GLU A C 1
ATOM 633 O O . GLU A 1 78 ? 8.781 4.185 -8.894 1.00 98.25 78 GLU A O 1
ATOM 638 N N . ARG A 1 79 ? 8.626 5.392 -10.769 1.00 98.12 79 ARG A N 1
ATOM 639 C CA . ARG A 1 79 ? 7.493 6.199 -10.278 1.00 98.12 79 ARG A CA 1
ATOM 640 C C . ARG A 1 79 ? 6.214 5.371 -10.198 1.00 98.12 79 ARG A C 1
ATOM 642 O O . ARG A 1 79 ? 5.491 5.490 -9.214 1.00 98.12 79 ARG A O 1
ATOM 649 N N . ILE A 1 80 ? 5.943 4.542 -11.206 1.00 98.19 80 ILE A N 1
ATOM 650 C CA . ILE A 1 80 ? 4.784 3.640 -11.209 1.00 98.19 80 ILE A CA 1
ATOM 651 C C . ILE A 1 80 ? 4.878 2.636 -10.059 1.00 98.19 80 ILE A C 1
ATOM 653 O O . ILE A 1 80 ? 3.875 2.413 -9.384 1.00 98.19 80 ILE A O 1
ATOM 657 N N . ASP A 1 81 ? 6.063 2.095 -9.782 1.00 98.06 81 ASP A N 1
ATOM 658 C CA . ASP A 1 81 ? 6.272 1.173 -8.662 1.00 98.06 81 ASP A CA 1
ATOM 659 C C . ASP A 1 81 ? 6.028 1.852 -7.308 1.00 98.06 81 ASP A C 1
ATOM 661 O O . ASP A 1 81 ? 5.346 1.293 -6.449 1.00 98.06 81 ASP A O 1
ATOM 665 N N . LYS A 1 82 ? 6.473 3.106 -7.142 1.00 98.44 82 LYS A N 1
ATOM 666 C CA . LYS A 1 82 ? 6.136 3.915 -5.956 1.00 98.44 82 LYS A CA 1
ATOM 667 C C . LYS A 1 82 ? 4.627 4.126 -5.817 1.00 98.44 82 LYS A C 1
ATOM 669 O O . LYS A 1 82 ? 4.088 3.999 -4.721 1.00 98.44 82 LYS A O 1
ATOM 674 N N . TYR A 1 83 ? 3.925 4.428 -6.910 1.00 97.62 83 TYR A N 1
ATOM 675 C CA . TYR A 1 83 ? 2.468 4.584 -6.872 1.00 97.62 83 TYR A CA 1
ATOM 676 C C . TYR A 1 83 ? 1.745 3.275 -6.548 1.00 97.62 83 TYR A C 1
ATOM 678 O O . TYR A 1 83 ? 0.777 3.301 -5.791 1.00 97.62 83 TYR A O 1
ATOM 686 N N . LEU A 1 84 ? 2.216 2.139 -7.069 1.00 98.12 84 LEU A N 1
ATOM 687 C CA . LEU A 1 84 ? 1.676 0.821 -6.726 1.00 98.12 84 LEU A CA 1
ATOM 688 C C . LEU A 1 84 ? 1.811 0.538 -5.229 1.00 98.12 84 LEU A C 1
ATOM 690 O O . LEU A 1 84 ? 0.810 0.206 -4.595 1.00 98.12 84 LEU A O 1
ATOM 694 N N . LEU A 1 85 ? 3.001 0.752 -4.665 1.00 98.19 85 LEU A N 1
ATOM 695 C CA . LEU A 1 85 ? 3.250 0.565 -3.236 1.00 98.19 85 LEU A CA 1
ATOM 696 C C . LEU A 1 85 ? 2.347 1.464 -2.380 1.00 98.19 85 LEU A C 1
ATOM 698 O O . LEU A 1 85 ? 1.745 1.002 -1.413 1.00 98.19 85 LEU A O 1
ATOM 702 N N . ASN A 1 86 ? 2.167 2.726 -2.779 1.00 97.94 86 ASN A N 1
ATOM 703 C CA . ASN A 1 86 ? 1.257 3.641 -2.090 1.00 97.94 86 ASN A CA 1
ATOM 704 C C . ASN A 1 86 ? -0.198 3.138 -2.115 1.00 97.94 86 ASN A C 1
ATOM 706 O O . ASN A 1 86 ? -0.878 3.176 -1.090 1.00 97.94 86 ASN A O 1
ATOM 710 N N . VAL A 1 87 ? -0.686 2.648 -3.260 1.00 98.06 87 VAL A N 1
ATOM 711 C CA . VAL A 1 87 ? -2.053 2.105 -3.375 1.00 98.06 87 VAL A CA 1
ATOM 712 C C . VAL A 1 87 ? -2.231 0.863 -2.497 1.00 98.06 87 VAL A C 1
ATOM 714 O O . VAL A 1 87 ? -3.262 0.721 -1.838 1.00 98.06 87 VAL A O 1
ATOM 717 N N . GLU A 1 88 ? -1.239 -0.025 -2.454 1.00 96.62 88 GLU A N 1
ATOM 718 C CA . GLU A 1 88 ? -1.264 -1.226 -1.610 1.00 96.62 88 GLU A CA 1
ATOM 719 C C . GLU A 1 88 ? -1.234 -0.889 -0.116 1.00 96.62 88 GLU A C 1
ATOM 721 O O . GLU A 1 88 ? -1.998 -1.472 0.662 1.00 96.62 88 GLU A O 1
ATOM 726 N N . GLN A 1 89 ? -0.441 0.108 0.280 1.00 98.06 89 GLN A N 1
ATOM 727 C CA . GLN A 1 89 ? -0.423 0.605 1.652 1.00 98.06 89 GLN A CA 1
ATOM 728 C C . GLN A 1 89 ? -1.790 1.164 2.059 1.00 98.06 89 GLN A C 1
ATOM 730 O O . GLN A 1 89 ? -2.303 0.825 3.125 1.00 98.06 89 GLN A O 1
ATOM 735 N N . VAL A 1 90 ? -2.419 1.982 1.208 1.00 97.31 90 VAL A N 1
ATOM 736 C CA . VAL A 1 90 ? -3.745 2.551 1.499 1.00 97.31 90 VAL A CA 1
ATOM 737 C C . VAL A 1 90 ? -4.803 1.452 1.616 1.00 97.31 90 VAL A C 1
ATOM 739 O O . VAL A 1 90 ? -5.614 1.492 2.539 1.00 97.31 90 VAL A O 1
ATOM 742 N N . LEU A 1 91 ? -4.781 0.440 0.743 1.00 97.00 91 LEU A N 1
ATOM 743 C CA . LEU A 1 91 ? -5.687 -0.711 0.848 1.00 97.00 91 LEU A CA 1
ATOM 744 C C . LEU A 1 91 ? -5.507 -1.455 2.179 1.00 97.00 91 LEU A C 1
ATOM 746 O O . LEU A 1 91 ? -6.489 -1.713 2.874 1.00 97.00 91 LEU A O 1
ATOM 750 N N . THR A 1 92 ? -4.262 -1.725 2.571 1.00 97.12 92 THR A N 1
ATOM 751 C CA . THR A 1 92 ? -3.936 -2.399 3.840 1.00 97.12 92 THR A CA 1
ATOM 752 C C . THR A 1 92 ? -4.379 -1.576 5.054 1.00 97.12 92 THR A C 1
ATOM 754 O O . THR A 1 92 ? -4.904 -2.115 6.036 1.00 97.12 92 THR A O 1
ATOM 757 N N . ASN A 1 93 ? -4.225 -0.252 4.984 1.00 97.62 93 ASN A N 1
ATOM 758 C CA . ASN A 1 93 ? -4.684 0.671 6.019 1.00 97.62 93 ASN A CA 1
ATOM 759 C C . ASN A 1 93 ? -6.212 0.649 6.148 1.00 97.62 93 ASN A C 1
ATOM 761 O O . ASN A 1 93 ? -6.721 0.583 7.265 1.00 97.62 93 ASN A O 1
ATOM 765 N N . ILE A 1 94 ? -6.946 0.643 5.028 1.00 96.12 94 ILE A N 1
ATOM 766 C CA . ILE A 1 94 ? -8.414 0.539 5.035 1.00 96.12 94 ILE A CA 1
ATOM 767 C C . ILE A 1 94 ? -8.856 -0.778 5.679 1.00 96.12 94 ILE A C 1
ATOM 769 O O . ILE A 1 94 ? -9.747 -0.774 6.524 1.00 96.12 94 ILE A O 1
ATOM 773 N N . GLU A 1 95 ? -8.228 -1.899 5.331 1.00 94.00 95 GLU A N 1
ATOM 774 C CA . GLU A 1 95 ? -8.553 -3.200 5.929 1.00 94.00 95 GLU A CA 1
ATOM 775 C C . GLU A 1 95 ? -8.289 -3.221 7.439 1.00 94.00 95 GLU A C 1
ATOM 777 O O . GLU A 1 95 ? -9.078 -3.766 8.215 1.00 94.00 95 GLU A O 1
ATOM 782 N N . THR A 1 96 ? -7.197 -2.594 7.873 1.00 97.56 96 THR A N 1
ATOM 783 C CA . THR A 1 96 ? -6.873 -2.453 9.295 1.00 97.56 96 THR A CA 1
ATOM 784 C C . THR A 1 96 ? -7.902 -1.586 10.015 1.00 97.56 96 THR A C 1
ATOM 786 O O . THR A 1 96 ? -8.421 -2.007 11.048 1.00 97.56 96 THR A O 1
ATOM 789 N N . ALA A 1 97 ? -8.281 -0.445 9.439 1.00 96.06 97 ALA A N 1
ATOM 790 C CA . ALA A 1 97 ? -9.322 0.426 9.981 1.00 96.06 97 ALA A CA 1
ATOM 791 C C . ALA A 1 97 ? -10.689 -0.280 10.049 1.00 96.06 97 ALA A C 1
ATOM 793 O O . ALA A 1 97 ? -11.415 -0.148 11.031 1.00 96.06 97 ALA A O 1
ATOM 794 N N . GLN A 1 98 ? -11.034 -1.102 9.052 1.00 94.25 98 GLN A N 1
ATOM 795 C CA . GLN A 1 98 ? -12.252 -1.917 9.084 1.00 94.25 98 GLN A CA 1
ATOM 796 C C . GLN A 1 98 ? -12.234 -2.937 10.230 1.00 94.25 98 GLN A C 1
ATOM 798 O O . GLN A 1 98 ? -13.259 -3.132 10.883 1.00 94.25 98 GLN A O 1
ATOM 803 N N . ARG A 1 99 ? -11.091 -3.580 10.503 1.00 96.25 99 ARG A N 1
ATOM 804 C CA . ARG A 1 99 ? -10.946 -4.478 11.663 1.00 96.25 99 ARG A CA 1
ATOM 805 C C . ARG A 1 99 ? -11.054 -3.718 12.984 1.00 96.25 99 ARG A C 1
ATOM 807 O O . ARG A 1 99 ? -11.759 -4.178 13.876 1.00 96.25 99 ARG A O 1
ATOM 814 N N . GLN A 1 100 ? -10.413 -2.556 13.088 1.00 96.50 100 GLN A N 1
ATOM 815 C CA . GLN A 1 100 ? -10.489 -1.692 14.270 1.00 96.50 100 GLN A CA 1
ATOM 816 C C . GLN A 1 100 ? -11.923 -1.225 14.544 1.00 96.50 100 GLN A C 1
ATOM 818 O O . GLN A 1 100 ? -12.360 -1.283 15.687 1.00 96.50 100 GLN A O 1
ATOM 823 N N . ASN A 1 101 ? -12.688 -0.862 13.510 1.00 95.75 101 ASN A N 1
ATOM 824 C CA . ASN A 1 101 ? -14.104 -0.512 13.662 1.00 95.75 101 ASN A CA 1
ATOM 825 C C . ASN A 1 101 ? -14.935 -1.687 14.190 1.00 95.75 101 ASN A C 1
ATOM 827 O O . ASN A 1 101 ? -15.721 -1.509 15.111 1.00 95.75 101 ASN A O 1
ATOM 831 N N . ARG A 1 102 ? -14.723 -2.905 13.675 1.00 95.25 102 ARG A N 1
ATOM 832 C CA . ARG A 1 102 ? -15.417 -4.098 14.194 1.00 95.25 102 ARG A CA 1
ATOM 833 C C . ARG A 1 102 ? -15.057 -4.385 15.651 1.00 95.25 102 ARG A C 1
ATOM 835 O O . ARG A 1 102 ? -15.930 -4.759 16.426 1.00 95.25 102 ARG A O 1
ATOM 842 N N . LEU A 1 103 ? -13.789 -4.206 16.022 1.00 97.12 103 LEU A N 1
ATOM 843 C CA . LEU A 1 103 ? -13.351 -4.322 17.413 1.00 97.12 103 LEU A CA 1
ATOM 844 C C . LEU A 1 103 ? -14.033 -3.266 18.289 1.00 97.12 103 LEU A C 1
ATOM 846 O O . LEU A 1 103 ? -14.531 -3.593 19.360 1.00 97.12 103 LEU A O 1
ATOM 850 N N . PHE A 1 104 ? -14.099 -2.020 17.826 1.00 97.31 104 PHE A N 1
ATOM 851 C CA . PHE A 1 104 ? -14.791 -0.947 18.530 1.00 97.31 104 PHE A CA 1
ATOM 852 C C . PHE A 1 104 ? -16.285 -1.251 18.717 1.00 97.31 104 PHE A C 1
ATOM 854 O O . PHE A 1 104 ? -16.807 -1.094 19.819 1.00 97.31 104 PHE A O 1
ATOM 861 N N . ASP A 1 105 ? -16.961 -1.755 17.683 1.00 96.94 105 ASP A N 1
ATOM 862 C CA . ASP A 1 105 ? -18.363 -2.171 17.771 1.00 96.94 105 ASP A CA 1
ATOM 863 C C . ASP A 1 105 ? -18.555 -3.316 18.777 1.00 96.94 105 ASP A C 1
ATOM 865 O O . ASP A 1 105 ? -19.499 -3.286 19.569 1.00 96.94 105 ASP A O 1
ATOM 869 N N . ALA A 1 106 ? -17.641 -4.292 18.804 1.00 96.75 106 ALA A N 1
ATOM 870 C CA . ALA A 1 106 ? -17.657 -5.378 19.783 1.00 96.75 106 ALA A CA 1
ATOM 871 C C . ALA A 1 106 ? -17.435 -4.866 21.217 1.00 96.75 106 ALA A C 1
ATOM 873 O O . ALA A 1 106 ? -18.164 -5.256 22.126 1.00 96.75 106 ALA A O 1
ATOM 874 N N . LEU A 1 107 ? -16.492 -3.941 21.425 1.00 97.12 107 LEU A N 1
ATOM 875 C CA . LEU A 1 107 ? -16.268 -3.296 22.724 1.00 97.12 107 LEU A CA 1
ATOM 876 C C . LEU A 1 107 ? -17.491 -2.488 23.172 1.00 97.12 107 LEU A C 1
ATOM 878 O O . LEU A 1 107 ? -17.863 -2.526 24.344 1.00 97.12 107 LEU A O 1
ATOM 882 N N . LYS A 1 108 ? -18.155 -1.791 22.245 1.00 97.06 108 LYS A N 1
ATOM 883 C CA . LYS A 1 108 ? -19.392 -1.054 22.520 1.00 97.06 108 LYS A CA 1
ATOM 884 C C . LYS A 1 108 ? -20.524 -1.992 22.941 1.00 97.06 108 LYS A C 1
ATOM 886 O O . LYS A 1 108 ? -21.241 -1.678 23.888 1.00 97.06 108 LYS A O 1
ATOM 891 N N . GLN A 1 109 ? -20.671 -3.132 22.268 1.00 96.62 109 GLN A N 1
ATOM 892 C CA . GLN A 1 109 ? -21.639 -4.167 22.643 1.00 96.62 109 GLN A CA 1
ATOM 893 C C . GLN A 1 109 ? -21.308 -4.781 24.007 1.00 96.62 109 GLN A C 1
ATOM 895 O O . GLN A 1 109 ? -22.198 -4.894 24.842 1.00 96.62 109 GLN A O 1
ATOM 900 N N . GLY A 1 110 ? -20.035 -5.092 24.270 1.00 95.75 110 GLY A N 1
ATOM 901 C CA . GLY A 1 110 ? -19.580 -5.580 25.573 1.00 95.75 110 GLY A CA 1
ATOM 902 C C . GLY A 1 110 ? -19.856 -4.584 26.702 1.00 95.75 110 GLY A C 1
ATOM 903 O O . GLY A 1 110 ? -20.379 -4.964 27.741 1.00 95.75 110 GLY A O 1
ATOM 904 N N . ASN A 1 111 ? -19.601 -3.290 26.484 1.00 95.75 111 ASN A N 1
ATOM 905 C CA . ASN A 1 111 ? -19.919 -2.239 27.455 1.00 95.75 111 ASN A CA 1
ATOM 906 C C . ASN A 1 111 ? -21.435 -2.113 27.690 1.00 95.75 111 ASN A C 1
ATOM 908 O O . ASN A 1 111 ? -21.868 -1.965 28.827 1.00 95.75 111 ASN A O 1
ATOM 912 N N . ALA A 1 112 ? -22.250 -2.213 26.635 1.00 95.06 112 ALA A N 1
ATOM 913 C CA . ALA A 1 112 ? -23.705 -2.230 26.774 1.00 95.06 112 ALA A CA 1
ATOM 914 C C . ALA A 1 112 ? -24.197 -3.452 27.571 1.00 95.06 112 ALA A C 1
ATOM 916 O O . ALA A 1 112 ? -25.050 -3.295 28.440 1.00 95.06 112 ALA A O 1
ATOM 917 N N . ALA A 1 113 ? -23.627 -4.636 27.331 1.00 93.50 113 ALA A N 1
ATOM 918 C CA . ALA A 1 113 ? -23.933 -5.843 28.099 1.00 93.50 113 ALA A CA 1
ATOM 919 C C . ALA A 1 113 ? -23.522 -5.701 29.573 1.00 93.50 113 ALA A C 1
ATOM 921 O O . ALA A 1 113 ? -24.319 -6.002 30.454 1.00 93.50 113 ALA A O 1
ATOM 922 N N . LEU A 1 114 ? -22.328 -5.161 29.849 1.00 92.38 114 LEU A N 1
ATOM 923 C CA . LEU A 1 114 ? -21.884 -4.853 31.213 1.00 92.38 114 LEU A CA 1
ATOM 924 C C . LEU A 1 114 ? -22.824 -3.865 31.911 1.00 92.38 114 LEU A C 1
ATOM 926 O O . LEU A 1 114 ? -23.152 -4.059 33.075 1.00 92.38 114 LEU A O 1
ATOM 930 N N . LYS A 1 115 ? -23.296 -2.831 31.206 1.00 90.50 115 LYS A N 1
ATOM 931 C CA . LYS A 1 115 ? -24.282 -1.886 31.748 1.00 90.50 115 LYS A CA 1
ATOM 932 C C . LYS A 1 115 ? -25.622 -2.551 32.052 1.00 90.50 115 LYS A C 1
ATOM 934 O O . LYS A 1 115 ? -26.203 -2.220 33.073 1.00 90.50 115 LYS A O 1
ATOM 939 N N . SER A 1 116 ? -26.089 -3.468 31.202 1.00 89.38 116 SER A N 1
ATOM 940 C CA . SER A 1 116 ? -27.309 -4.247 31.463 1.00 89.38 116 SER A CA 1
ATOM 941 C C . SER A 1 116 ? -27.145 -5.113 32.708 1.00 89.38 116 SER A C 1
ATOM 943 O O . SER A 1 116 ? -27.958 -5.025 33.615 1.00 89.38 116 SER A O 1
ATOM 945 N N . LEU A 1 117 ? -26.045 -5.867 32.806 1.00 85.19 117 LEU A N 1
ATOM 946 C CA . LEU A 1 117 ? -25.751 -6.700 33.977 1.00 85.19 117 LEU A CA 1
ATOM 947 C C . LEU A 1 117 ? -25.646 -5.867 35.260 1.00 85.19 117 LEU A C 1
ATOM 949 O O . LEU A 1 117 ? -26.165 -6.265 36.293 1.00 85.19 117 LEU A O 1
ATOM 953 N N . GLN A 1 118 ? -25.021 -4.690 35.196 1.00 83.12 118 GLN A N 1
ATOM 954 C CA . GLN A 1 118 ? -24.925 -3.777 36.338 1.00 83.12 118 GLN A CA 1
ATOM 955 C C . GLN A 1 118 ? -26.268 -3.124 36.706 1.00 83.12 118 GLN A C 1
ATOM 957 O O . GLN A 1 118 ? -26.424 -2.662 37.828 1.00 83.12 118 GLN A O 1
ATOM 962 N N . GLN A 1 119 ? -27.215 -3.032 35.770 1.00 82.31 119 GLN A N 1
ATOM 963 C CA . GLN A 1 119 ? -28.584 -2.588 36.050 1.00 82.31 119 GLN A CA 1
ATOM 964 C C . GLN A 1 119 ? -29.432 -3.718 36.644 1.00 82.31 119 GLN A C 1
ATOM 966 O O . GLN A 1 119 ? -30.270 -3.450 37.498 1.00 82.31 119 GLN A O 1
ATOM 971 N N . GLU A 1 120 ? -29.213 -4.957 36.194 1.00 72.31 120 GLU A N 1
ATOM 972 C CA . GLU A 1 120 ? -29.855 -6.163 36.727 1.00 72.31 120 GLU A CA 1
ATOM 973 C C . GLU A 1 120 ? -29.388 -6.468 38.155 1.00 72.31 120 GLU A C 1
ATOM 975 O O . GLU A 1 120 ? -30.225 -6.749 39.006 1.00 72.31 120 GLU A O 1
ATOM 980 N N . VAL A 1 121 ? -28.088 -6.319 38.447 1.00 67.94 121 VAL A N 1
ATOM 981 C CA . VAL A 1 121 ? -27.564 -6.230 39.822 1.00 67.94 121 VAL A CA 1
ATOM 982 C C . VAL A 1 121 ? -27.910 -4.844 40.358 1.00 67.94 121 VAL A C 1
ATOM 984 O O . VAL A 1 121 ? -27.090 -3.923 40.380 1.00 67.94 121 VAL A O 1
ATOM 987 N N . SER A 1 122 ? -29.185 -4.667 40.680 1.00 65.38 122 SER A N 1
ATOM 988 C CA . SER A 1 122 ? -29.738 -3.382 41.083 1.00 65.38 122 SER A CA 1
ATOM 989 C C . SER A 1 122 ? -29.024 -2.846 42.328 1.00 65.38 122 SER A C 1
ATOM 991 O O . SER A 1 122 ? -28.673 -3.588 43.245 1.00 65.38 122 SER A O 1
ATOM 993 N N . VAL A 1 123 ? -28.835 -1.525 42.379 1.00 66.94 123 VAL A N 1
ATOM 994 C CA . VAL A 1 123 ? -28.397 -0.829 43.602 1.00 66.94 123 VAL A CA 1
ATOM 995 C C . VAL A 1 123 ? -29.321 -1.185 44.771 1.00 66.94 123 VAL A C 1
ATOM 997 O O . VAL A 1 123 ? -28.844 -1.316 45.883 1.00 66.94 123 VAL A O 1
ATOM 1000 N N . GLU A 1 124 ? -30.600 -1.451 44.499 1.00 67.50 124 GLU A N 1
ATOM 1001 C CA . GLU A 1 124 ? -31.598 -1.905 45.470 1.00 67.50 124 GLU A CA 1
ATOM 1002 C C . GLU A 1 124 ? -31.260 -3.277 46.078 1.00 67.50 124 GLU A C 1
ATOM 1004 O O . GLU A 1 124 ? -31.383 -3.445 47.285 1.00 67.50 124 GLU A O 1
ATOM 1009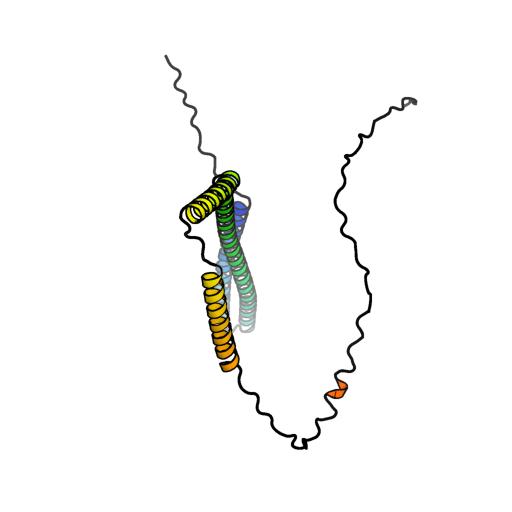 N N . GLU A 1 125 ? -30.791 -4.257 45.296 1.00 71.19 125 GLU A N 1
ATOM 1010 C CA . GLU A 1 125 ? -30.318 -5.543 45.838 1.00 71.19 125 GLU A CA 1
ATOM 1011 C C . GLU A 1 125 ? -29.031 -5.386 46.648 1.00 71.19 125 GLU A C 1
ATOM 1013 O O . GLU A 1 125 ? -28.863 -6.061 47.661 1.00 71.19 125 GLU A O 1
ATOM 1018 N N . VAL A 1 126 ? -28.138 -4.483 46.239 1.00 76.12 126 VAL A N 1
ATOM 1019 C CA . VAL A 1 126 ? -26.911 -4.192 46.995 1.00 76.12 126 VAL A CA 1
ATOM 1020 C C . VAL A 1 126 ? -27.230 -3.457 48.301 1.00 76.12 126 VAL A C 1
ATOM 1022 O O . VAL A 1 126 ? -26.694 -3.821 49.343 1.00 76.12 126 VAL A O 1
ATOM 1025 N N . GLU A 1 127 ? -28.122 -2.467 48.276 1.00 75.25 127 GLU A N 1
ATOM 1026 C CA . GLU A 1 127 ? -28.598 -1.736 49.457 1.00 75.25 127 GLU A CA 1
ATOM 1027 C C . GLU A 1 127 ? -29.329 -2.674 50.416 1.00 75.25 127 GLU A C 1
ATOM 1029 O O . GLU A 1 127 ? -29.002 -2.712 51.600 1.00 75.25 127 GLU A O 1
ATOM 1034 N N . LYS A 1 128 ? -30.230 -3.514 49.897 1.00 82.69 128 LYS A N 1
ATOM 1035 C CA . LYS A 1 128 ? -30.945 -4.508 50.697 1.00 82.69 128 LYS A CA 1
ATOM 1036 C C . LYS A 1 128 ? -29.998 -5.542 51.301 1.00 82.69 128 LYS A C 1
ATOM 1038 O O . LYS A 1 128 ? -30.124 -5.849 52.475 1.00 82.69 128 LYS A O 1
ATOM 1043 N N . LEU A 1 129 ? -29.000 -6.016 50.553 1.00 83.12 129 LEU A N 1
ATOM 1044 C CA . LEU A 1 129 ? -27.969 -6.909 51.090 1.00 83.12 129 LEU A CA 1
ATOM 1045 C C . LEU A 1 129 ? -27.134 -6.226 52.187 1.00 83.12 129 LEU A C 1
ATOM 1047 O O . LEU A 1 129 ? -26.788 -6.863 53.181 1.00 83.12 129 LEU A O 1
ATOM 1051 N N . MET A 1 130 ? -26.789 -4.944 52.025 1.00 84.19 130 MET A N 1
ATOM 1052 C CA . MET A 1 130 ? -26.059 -4.195 53.053 1.00 84.19 130 MET A CA 1
ATOM 1053 C C . MET A 1 130 ? -26.900 -3.989 54.312 1.00 84.19 130 MET A C 1
ATOM 1055 O O . MET A 1 130 ? -26.356 -4.093 55.411 1.00 84.19 130 MET A O 1
ATOM 1059 N N . ASP A 1 131 ? -28.192 -3.713 54.171 1.00 89.12 131 ASP A N 1
ATOM 1060 C CA . ASP A 1 131 ? -29.099 -3.544 55.305 1.00 89.12 131 ASP A CA 1
ATOM 1061 C C . ASP A 1 131 ? -29.398 -4.887 55.991 1.00 89.12 131 ASP A C 1
ATOM 1063 O O . ASP A 1 131 ? -29.215 -4.982 57.203 1.00 89.12 131 ASP A O 1
ATOM 1067 N N . ASP A 1 132 ? -29.667 -5.959 55.238 1.00 86.56 132 ASP A N 1
ATOM 1068 C CA . ASP A 1 132 ? -29.808 -7.327 55.763 1.00 86.56 132 ASP A CA 1
ATOM 1069 C C . ASP A 1 132 ? -28.526 -7.780 56.497 1.00 86.56 132 ASP A C 1
ATOM 1071 O O . ASP A 1 132 ? -28.580 -8.454 57.530 1.00 86.56 132 ASP A O 1
ATOM 1075 N N . SER A 1 133 ? -27.344 -7.394 56.000 1.00 88.31 133 SER A N 1
ATOM 1076 C CA . SER A 1 133 ? -26.059 -7.710 56.637 1.00 88.31 133 SER A CA 1
ATOM 1077 C C . SER A 1 133 ? -25.814 -6.901 57.915 1.00 88.31 133 SER A C 1
ATOM 1079 O O . SER A 1 133 ? -25.252 -7.441 58.871 1.00 88.31 133 SER A O 1
ATOM 1081 N N . LYS A 1 134 ? -26.251 -5.634 57.974 1.00 89.56 134 LYS A N 1
ATOM 1082 C CA . LYS A 1 134 ? -26.235 -4.842 59.216 1.00 89.56 134 LYS A CA 1
ATOM 1083 C C . LYS A 1 134 ? -27.196 -5.428 60.245 1.00 89.56 134 LYS A C 1
ATOM 1085 O O . LYS A 1 134 ? -26.777 -5.643 61.375 1.00 89.56 134 LYS A O 1
ATOM 1090 N N . GLU A 1 135 ? -28.430 -5.748 59.856 1.00 88.44 135 GLU A N 1
ATOM 1091 C CA . GLU A 1 135 ? -29.413 -6.375 60.749 1.00 88.44 135 GLU A CA 1
ATOM 1092 C C . GLU A 1 135 ? -28.922 -7.732 61.267 1.00 88.44 135 GLU A C 1
ATOM 1094 O O . GLU A 1 135 ? -29.064 -8.031 62.453 1.00 88.44 135 GLU A O 1
ATOM 1099 N N . SER A 1 136 ? -28.282 -8.532 60.408 1.00 86.88 136 SER A N 1
ATOM 1100 C CA . SER A 1 136 ? -27.675 -9.809 60.805 1.00 86.88 136 SER A CA 1
ATOM 1101 C C . SER A 1 136 ? -26.541 -9.614 61.810 1.00 86.88 136 SER A C 1
ATOM 1103 O O . SER A 1 136 ? -26.494 -10.329 62.806 1.00 86.88 136 SER A O 1
ATOM 1105 N N . LYS A 1 137 ? -25.662 -8.623 61.601 1.00 88.06 137 LYS A N 1
ATOM 1106 C CA . LYS A 1 137 ? -24.618 -8.269 62.577 1.00 88.06 137 LYS A CA 1
ATOM 1107 C C . LYS A 1 137 ? -25.209 -7.800 63.896 1.00 88.06 137 LYS A C 1
ATOM 1109 O O . LYS A 1 137 ? -24.800 -8.283 64.939 1.00 88.06 137 LYS A O 1
ATOM 1114 N N . GLU A 1 138 ? -26.206 -6.922 63.865 1.00 89.94 138 GLU A N 1
ATOM 1115 C CA . GLU A 1 138 ? -26.883 -6.476 65.082 1.00 89.94 138 GLU A CA 1
ATOM 1116 C C . GLU A 1 138 ? -27.559 -7.637 65.822 1.00 89.94 138 GLU A C 1
ATOM 1118 O O . GLU A 1 138 ? -27.562 -7.671 67.051 1.00 89.94 138 GLU A O 1
ATOM 1123 N N . TYR A 1 139 ? -28.143 -8.592 65.096 1.00 87.44 139 TYR A N 1
ATOM 1124 C CA . TYR A 1 139 ? -28.702 -9.804 65.683 1.00 87.44 139 TYR A CA 1
ATOM 1125 C C . TYR A 1 139 ? -27.612 -10.677 66.308 1.00 87.44 139 TYR A C 1
ATOM 1127 O O . TYR A 1 139 ? -27.770 -11.099 67.452 1.00 87.44 139 TYR A O 1
ATOM 1135 N N . GLU A 1 140 ? -26.500 -10.909 65.607 1.00 84.94 140 GLU A N 1
ATOM 1136 C CA . GLU A 1 140 ? -25.340 -11.619 66.153 1.00 84.94 140 GLU A CA 1
ATOM 1137 C C . GLU A 1 140 ? -24.789 -10.928 67.401 1.00 84.94 140 GLU A C 1
ATOM 1139 O O . GLU A 1 140 ? -24.554 -11.596 68.403 1.00 84.94 140 GLU A O 1
ATOM 1144 N N . ASP A 1 141 ? -24.651 -9.604 67.390 1.00 85.19 141 ASP A N 1
ATOM 1145 C CA . ASP A 1 141 ? -24.173 -8.824 68.531 1.00 85.19 141 ASP A CA 1
ATOM 1146 C C . ASP A 1 141 ? -25.143 -8.922 69.715 1.00 85.19 141 ASP A C 1
ATOM 1148 O O . ASP A 1 141 ? -24.714 -9.115 70.854 1.00 85.19 141 ASP A O 1
ATOM 1152 N N . ARG A 1 142 ? -26.460 -8.887 69.468 1.00 81.69 142 ARG A N 1
ATOM 1153 C CA . ARG A 1 142 ? -27.481 -9.130 70.505 1.00 81.69 142 ARG A CA 1
ATOM 1154 C C . ARG A 1 142 ? -27.423 -10.557 71.043 1.00 81.69 142 ARG A C 1
ATOM 1156 O O . ARG A 1 142 ? -27.600 -10.750 72.244 1.00 81.69 142 ARG A O 1
ATOM 1163 N N . VAL A 1 143 ? -27.185 -11.552 70.188 1.00 82.25 143 VAL A N 1
ATOM 1164 C CA . VAL A 1 143 ? -27.028 -12.958 70.592 1.00 82.25 143 VAL A CA 1
ATOM 1165 C C . VAL A 1 143 ? -25.766 -13.129 71.431 1.00 82.25 143 VAL A C 1
ATOM 1167 O O . VAL A 1 143 ? -25.848 -13.702 72.513 1.00 82.25 143 VAL A O 1
ATOM 1170 N N . ARG A 1 144 ? -24.631 -12.572 71.002 1.00 81.44 144 ARG A N 1
ATOM 1171 C CA . ARG A 1 144 ? -23.373 -12.564 71.764 1.00 81.44 144 ARG A CA 1
ATOM 1172 C C . ARG A 1 144 ? -23.546 -11.872 73.110 1.00 81.44 144 ARG A C 1
ATOM 1174 O O . ARG A 1 144 ? -23.138 -12.417 74.130 1.00 81.44 144 ARG A O 1
ATOM 1181 N N . GLN A 1 145 ? -24.220 -10.722 73.140 1.00 82.69 145 GLN A N 1
ATOM 1182 C CA . GLN A 1 145 ? -24.530 -10.007 74.378 1.00 82.69 145 GLN A CA 1
ATOM 1183 C C . GLN A 1 145 ? -25.437 -10.830 75.306 1.00 82.69 145 GLN A C 1
ATOM 1185 O O . GLN A 1 145 ? -25.212 -10.857 76.514 1.00 82.69 145 GLN A O 1
ATOM 1190 N N . ALA A 1 146 ? -26.442 -11.520 74.761 1.00 80.38 146 ALA A N 1
ATOM 1191 C CA . ALA A 1 146 ? -27.351 -12.373 75.529 1.00 80.38 146 ALA A CA 1
ATOM 1192 C C . ALA A 1 146 ? -26.680 -13.659 76.042 1.00 80.38 146 ALA A C 1
ATOM 1194 O O . ALA A 1 146 ? -27.013 -14.126 77.131 1.00 80.38 146 ALA A O 1
ATOM 1195 N N . LEU A 1 147 ? -25.738 -14.220 75.279 1.00 79.19 147 LEU A N 1
ATOM 1196 C CA . LEU A 1 147 ? -24.919 -15.371 75.670 1.00 79.19 147 LEU A CA 1
ATOM 1197 C C . LEU A 1 147 ? -23.759 -14.985 76.601 1.00 79.19 147 LEU A C 1
ATOM 1199 O O . LEU A 1 147 ? -23.130 -15.867 77.179 1.00 79.19 147 LEU A O 1
ATOM 1203 N N . GLY A 1 148 ? -23.491 -13.687 76.778 1.00 75.94 148 GLY A N 1
ATOM 1204 C CA . GLY A 1 148 ? -22.351 -13.201 77.554 1.00 75.94 148 GLY A CA 1
ATOM 1205 C C . GLY A 1 148 ? -21.001 -13.455 76.875 1.00 75.94 148 GLY A C 1
ATOM 1206 O O . GLY A 1 148 ? -19.977 -13.395 77.541 1.00 75.94 148 GLY A O 1
ATOM 1207 N N . GLU A 1 149 ? -20.994 -13.716 75.565 1.00 68.44 149 GLU A N 1
ATOM 1208 C CA . GLU A 1 149 ? -19.797 -13.928 74.733 1.00 68.44 149 GLU A CA 1
ATOM 1209 C C . GLU A 1 149 ? -19.153 -12.605 74.274 1.00 68.44 149 GLU A C 1
ATOM 1211 O O . GLU A 1 149 ? -18.386 -12.568 73.313 1.00 68.44 149 GLU A O 1
ATOM 1216 N N . ALA A 1 150 ? -19.481 -11.490 74.930 1.00 66.38 150 ALA A N 1
ATOM 1217 C CA . ALA A 1 150 ? -18.754 -10.244 74.733 1.00 66.38 150 ALA A CA 1
ATOM 1218 C C . ALA A 1 150 ? -17.363 -10.378 75.370 1.00 66.38 150 ALA A C 1
ATOM 1220 O O . ALA A 1 150 ? -17.258 -10.811 76.518 1.00 66.38 150 ALA A O 1
ATOM 1221 N N . LEU A 1 151 ? -16.315 -10.001 74.630 1.00 69.50 151 LEU A N 1
ATOM 1222 C CA . LEU A 1 151 ? -14.960 -9.892 75.174 1.00 69.50 151 LEU A CA 1
ATOM 1223 C C . LEU A 1 151 ? -14.997 -9.014 76.428 1.00 69.50 151 LEU A C 1
ATOM 1225 O O . LEU A 1 151 ? -15.668 -7.976 76.462 1.00 69.50 151 LEU A O 1
ATOM 1229 N N . THR A 1 152 ? -14.334 -9.465 77.488 1.00 74.69 152 THR A N 1
ATOM 1230 C CA . THR A 1 152 ? -14.230 -8.658 78.700 1.00 74.69 152 THR A CA 1
ATOM 1231 C C . THR A 1 152 ? -13.235 -7.524 78.473 1.00 74.69 152 THR A C 1
ATOM 1233 O O . THR A 1 152 ? -12.359 -7.602 77.616 1.00 74.69 152 THR A O 1
ATOM 1236 N N . ALA A 1 153 ? -13.314 -6.470 79.287 1.00 74.56 153 ALA A N 1
ATOM 1237 C CA . ALA A 1 153 ? -12.333 -5.385 79.233 1.00 74.56 153 ALA A CA 1
ATOM 1238 C C . ALA A 1 153 ? -10.885 -5.870 79.483 1.00 74.56 153 ALA A C 1
ATOM 1240 O O . ALA A 1 153 ? -9.937 -5.200 79.081 1.00 74.56 153 ALA A O 1
ATOM 1241 N N . GLU A 1 154 ? -10.712 -7.021 80.142 1.00 75.62 154 GLU A N 1
ATOM 1242 C CA . GLU A 1 154 ? -9.412 -7.674 80.325 1.00 75.62 154 GLU A CA 1
ATOM 1243 C C . GLU A 1 154 ? -8.942 -8.374 79.042 1.00 75.62 154 GLU A C 1
ATOM 1245 O O . GLU A 1 154 ? -7.770 -8.252 78.685 1.00 75.62 154 GLU A O 1
ATOM 1250 N N . ASP A 1 155 ? -9.850 -9.033 78.315 1.00 79.62 155 ASP A N 1
ATOM 1251 C CA . ASP A 1 155 ? -9.545 -9.646 77.017 1.00 79.62 155 ASP A CA 1
ATOM 1252 C C . ASP A 1 155 ? -9.187 -8.577 75.974 1.00 79.62 155 ASP A C 1
ATOM 1254 O O . ASP A 1 155 ? -8.198 -8.719 75.257 1.00 79.62 155 ASP A O 1
ATOM 1258 N N . ASP A 1 156 ? -9.921 -7.460 75.943 1.00 79.12 156 ASP A N 1
ATOM 1259 C CA . ASP A 1 156 ? -9.627 -6.328 75.056 1.00 79.12 156 ASP A CA 1
ATOM 1260 C C . ASP A 1 156 ? -8.256 -5.703 75.366 1.00 79.12 156 ASP A C 1
ATOM 1262 O O . ASP A 1 156 ? -7.499 -5.361 74.456 1.00 79.12 156 ASP A O 1
ATOM 1266 N N . ALA A 1 157 ? -7.896 -5.584 76.648 1.00 82.56 157 ALA A N 1
ATOM 1267 C CA . ALA A 1 157 ? -6.583 -5.088 77.054 1.00 82.56 157 ALA A CA 1
ATOM 1268 C C . ALA A 1 157 ? -5.450 -6.046 76.646 1.00 82.56 157 ALA A C 1
ATOM 1270 O O . ALA A 1 157 ? -4.400 -5.588 76.190 1.00 82.56 157 ALA A O 1
ATOM 1271 N N . ALA A 1 158 ? -5.660 -7.361 76.767 1.00 85.94 158 ALA A N 1
ATOM 1272 C CA . ALA A 1 158 ? -4.694 -8.370 76.334 1.00 85.94 158 ALA A CA 1
ATOM 1273 C C . ALA A 1 158 ? -4.493 -8.352 74.809 1.00 85.94 158 ALA A C 1
ATOM 1275 O O . ALA A 1 158 ? -3.354 -8.383 74.343 1.00 85.94 158 ALA A O 1
ATOM 1276 N N . VAL A 1 159 ? -5.579 -8.219 74.040 1.00 87.25 159 VAL A N 1
ATOM 1277 C CA . VAL A 1 159 ? -5.534 -8.101 72.574 1.00 87.25 159 VAL A CA 1
ATOM 1278 C C . VAL A 1 159 ? -4.825 -6.816 72.139 1.00 87.25 159 VAL A C 1
ATOM 1280 O O . VAL A 1 159 ? -3.989 -6.859 71.240 1.00 8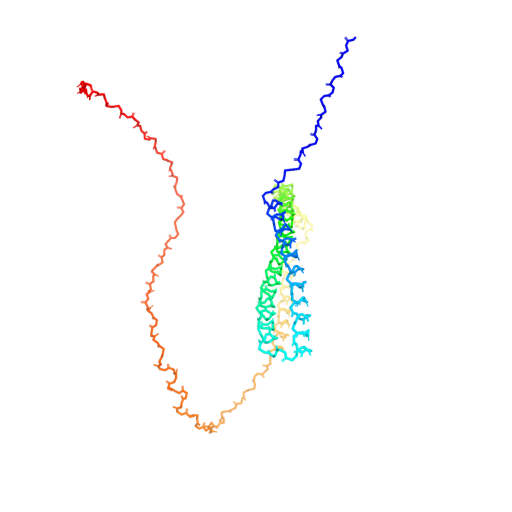7.25 159 VAL A O 1
ATOM 1283 N N . LEU A 1 160 ? -5.091 -5.678 72.789 1.00 87.88 160 LEU A N 1
ATOM 1284 C CA . LEU A 1 160 ? -4.385 -4.419 72.509 1.00 87.88 160 LEU A CA 1
ATOM 1285 C C . LEU A 1 160 ? -2.885 -4.522 72.809 1.00 87.88 160 LEU A C 1
ATOM 1287 O O . LEU A 1 160 ? -2.064 -4.017 72.046 1.00 87.88 160 LEU A O 1
ATOM 1291 N N . GLN A 1 161 ? -2.518 -5.207 73.891 1.00 89.31 161 GLN A N 1
ATOM 1292 C CA . GLN A 1 161 ? -1.118 -5.442 74.235 1.00 89.31 161 GLN A CA 1
ATOM 1293 C C . GLN A 1 161 ? -0.426 -6.384 73.233 1.00 89.31 161 GLN A C 1
ATOM 1295 O O . GLN A 1 161 ? 0.766 -6.228 72.961 1.00 89.31 161 GLN A O 1
ATOM 1300 N N . GLU A 1 162 ? -1.133 -7.383 72.703 1.00 87.56 162 GLU A N 1
ATOM 1301 C CA . GLU A 1 162 ? -0.623 -8.257 71.641 1.00 87.56 162 GLU A CA 1
ATOM 1302 C C . GLU A 1 162 ? -0.458 -7.492 70.319 1.00 87.56 162 GLU A C 1
ATOM 1304 O O . GLU A 1 162 ? 0.573 -7.621 69.660 1.00 87.56 162 GLU A O 1
ATOM 1309 N N . LEU A 1 163 ? -1.413 -6.620 69.981 1.00 88.69 163 LEU A N 1
ATOM 1310 C CA . LEU A 1 163 ? -1.335 -5.735 68.818 1.00 88.69 163 LEU A CA 1
ATOM 1311 C C . LEU A 1 163 ? -0.102 -4.820 68.890 1.00 88.69 163 LEU A C 1
ATOM 1313 O O . LEU A 1 163 ? 0.678 -4.777 67.944 1.00 88.69 163 LEU A O 1
ATOM 1317 N N . GLU A 1 164 ? 0.131 -4.159 70.028 1.00 89.75 164 GLU A N 1
ATOM 1318 C CA . GLU A 1 164 ? 1.293 -3.277 70.229 1.00 89.75 164 GLU A CA 1
ATOM 1319 C C . GLU A 1 164 ? 2.628 -4.043 70.113 1.00 89.75 164 GLU A C 1
ATOM 1321 O O . GLU A 1 164 ? 3.631 -3.518 69.623 1.00 89.75 164 GLU A O 1
ATOM 1326 N N . GLN A 1 165 ? 2.654 -5.318 70.517 1.00 88.50 165 GLN A N 1
ATOM 1327 C CA . GLN A 1 165 ? 3.822 -6.185 70.336 1.00 88.50 165 GLN A CA 1
ATOM 1328 C C . GLN A 1 165 ? 4.066 -6.543 68.867 1.00 88.50 165 GLN A C 1
ATOM 1330 O O . GLN A 1 165 ? 5.226 -6.559 68.449 1.00 88.50 165 GLN A O 1
ATOM 1335 N N . LEU A 1 166 ? 3.009 -6.817 68.096 1.00 84.94 166 LEU A N 1
ATOM 1336 C CA . LEU A 1 166 ? 3.104 -7.094 66.661 1.00 84.94 166 LEU A CA 1
ATOM 1337 C C . LEU A 1 166 ? 3.538 -5.848 65.886 1.00 84.94 166 LEU A C 1
ATOM 1339 O O . LEU A 1 166 ? 4.500 -5.924 65.126 1.00 84.94 166 LEU A O 1
ATOM 1343 N N . GLU A 1 167 ? 2.934 -4.691 66.157 1.00 86.06 167 GLU A N 1
ATOM 1344 C CA . GLU A 1 167 ? 3.335 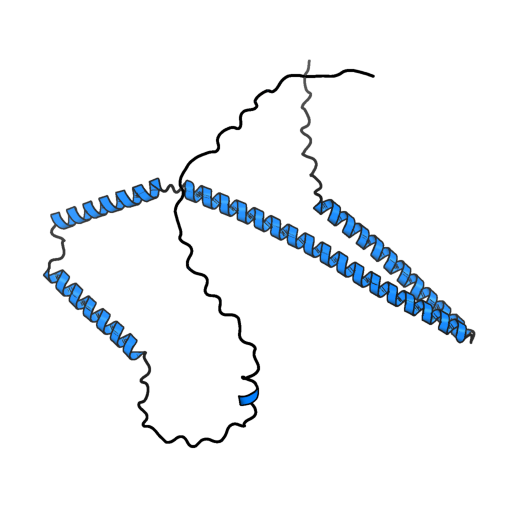-3.407 65.564 1.00 86.06 167 GLU A CA 1
ATOM 1345 C C . GLU A 1 167 ? 4.789 -3.059 65.918 1.00 86.06 167 GLU A C 1
ATOM 1347 O O . GLU A 1 167 ? 5.570 -2.634 65.066 1.00 86.06 167 GLU A O 1
ATOM 1352 N N . GLY A 1 168 ? 5.204 -3.296 67.166 1.00 84.12 168 GLY A N 1
ATOM 1353 C CA . GLY A 1 168 ? 6.589 -3.118 67.594 1.00 84.12 168 GLY A CA 1
ATOM 1354 C C . GLY A 1 168 ? 7.568 -4.117 66.964 1.00 84.12 168 GLY A C 1
ATOM 1355 O O . GLY A 1 168 ? 8.749 -3.792 66.814 1.00 84.12 168 GLY A O 1
ATOM 1356 N N . ALA A 1 169 ? 7.122 -5.325 66.614 1.00 79.19 169 ALA A N 1
ATOM 1357 C CA . ALA A 1 169 ? 7.920 -6.321 65.902 1.00 79.19 169 ALA A CA 1
ATOM 1358 C C . ALA A 1 169 ? 8.053 -5.970 64.413 1.00 79.19 169 ALA A C 1
ATOM 1360 O O . ALA A 1 169 ? 9.173 -5.975 63.903 1.00 79.19 169 ALA A O 1
ATOM 1361 N N . GLU A 1 170 ? 6.963 -5.571 63.754 1.00 77.25 170 GLU A N 1
ATOM 1362 C CA . GLU A 1 170 ? 6.963 -5.091 62.366 1.00 77.25 170 GLU A CA 1
ATOM 1363 C C . GLU A 1 170 ? 7.806 -3.818 62.218 1.00 77.25 170 GLU A C 1
ATOM 1365 O O . GLU A 1 170 ? 8.682 -3.757 61.360 1.00 77.25 170 GLU A O 1
ATOM 1370 N N . ALA A 1 171 ? 7.667 -2.846 63.125 1.00 76.25 171 ALA A N 1
ATOM 1371 C CA . ALA A 1 171 ? 8.497 -1.640 63.126 1.00 76.25 171 ALA A CA 1
ATOM 1372 C C . ALA A 1 171 ? 9.992 -1.945 63.350 1.00 76.25 171 ALA A C 1
ATOM 1374 O O . ALA A 1 171 ? 10.859 -1.241 62.827 1.00 76.25 171 ALA A O 1
ATOM 1375 N N . LYS A 1 172 ? 10.329 -2.997 64.112 1.00 73.44 172 LYS A N 1
ATOM 1376 C CA . LYS A 1 172 ? 11.717 -3.471 64.273 1.00 73.44 172 LYS A CA 1
ATOM 1377 C C . LYS A 1 172 ? 12.227 -4.206 63.034 1.00 73.44 172 LYS A C 1
ATOM 1379 O O . LYS A 1 172 ? 13.410 -4.069 62.724 1.00 73.44 172 LYS A O 1
ATOM 1384 N N . GLU A 1 173 ? 11.380 -4.953 62.329 1.00 68.50 173 GLU A N 1
ATOM 1385 C CA . GLU A 1 173 ? 11.731 -5.554 61.038 1.00 68.50 173 GLU A CA 1
ATOM 1386 C C . GLU A 1 173 ? 11.927 -4.489 59.949 1.00 68.50 173 GLU A C 1
ATOM 1388 O O . GLU A 1 173 ? 12.923 -4.544 59.224 1.00 68.50 173 GLU A O 1
ATOM 1393 N N . GLU A 1 174 ? 11.067 -3.468 59.885 1.00 62.59 174 GLU A N 1
ATOM 1394 C CA . GLU A 1 174 ? 11.233 -2.315 58.990 1.00 62.59 174 GLU A CA 1
ATOM 1395 C C . GLU A 1 174 ? 12.496 -1.508 59.334 1.00 62.59 174 GLU A C 1
ATOM 1397 O O . GLU A 1 174 ? 13.271 -1.149 58.444 1.00 62.59 174 GLU A O 1
ATOM 1402 N N . ALA A 1 175 ? 12.780 -1.284 60.623 1.00 61.47 175 ALA A N 1
ATOM 1403 C CA . ALA A 1 175 ? 14.015 -0.631 61.064 1.00 61.47 175 ALA A CA 1
ATOM 1404 C C . ALA A 1 175 ? 15.276 -1.480 60.799 1.00 61.47 175 ALA A C 1
ATOM 1406 O O . ALA A 1 175 ? 16.352 -0.922 60.583 1.00 61.47 175 ALA A O 1
ATOM 1407 N N . GLY A 1 176 ? 15.157 -2.812 60.781 1.00 60.38 176 GLY A N 1
ATOM 1408 C CA . GLY A 1 176 ? 16.228 -3.742 60.410 1.00 60.38 176 GLY A CA 1
ATOM 1409 C C . GLY A 1 176 ? 16.543 -3.768 58.909 1.00 60.38 176 GLY A C 1
ATOM 1410 O O . GLY A 1 176 ? 17.643 -4.172 58.527 1.00 60.38 176 GLY A O 1
ATOM 1411 N N . GLN A 1 177 ? 15.618 -3.306 58.059 1.00 57.75 177 GLN A N 1
ATOM 1412 C CA . GLN A 1 177 ? 15.799 -3.187 56.605 1.00 57.75 177 GLN A CA 1
ATOM 1413 C C . GLN A 1 177 ? 16.332 -1.817 56.155 1.00 57.75 177 GLN A C 1
ATOM 1415 O O . GLN A 1 177 ? 16.691 -1.654 54.986 1.00 57.75 177 GLN A O 1
ATOM 1420 N N . LEU A 1 178 ? 16.443 -0.834 57.055 1.00 52.59 178 LEU A N 1
ATOM 1421 C CA . LEU A 1 178 ? 17.076 0.446 56.740 1.00 52.59 178 LEU A CA 1
ATOM 1422 C C . LEU A 1 178 ? 18.609 0.319 56.862 1.00 52.59 178 LEU A C 1
ATOM 1424 O O . LEU A 1 178 ? 19.119 0.070 57.957 1.00 52.59 178 LEU A O 1
ATOM 1428 N N . PRO A 1 179 ? 19.386 0.496 55.772 1.00 53.28 179 PRO A N 1
ATOM 1429 C CA . PRO A 1 179 ? 20.839 0.417 55.844 1.00 53.28 179 PRO A CA 1
ATOM 1430 C C . PRO A 1 179 ? 21.387 1.530 56.745 1.00 53.28 179 PRO A C 1
ATOM 1432 O O . PRO A 1 179 ? 21.118 2.714 56.538 1.00 53.28 179 PRO A O 1
ATOM 1435 N N . SER A 1 180 ? 22.187 1.139 57.740 1.00 51.75 180 SER A N 1
ATOM 1436 C CA . SER A 1 180 ? 22.928 2.063 58.599 1.00 51.75 180 SER A CA 1
ATOM 1437 C C . SER A 1 180 ? 23.834 2.942 57.736 1.00 51.75 180 SER A C 1
ATOM 1439 O O . SER A 1 180 ? 24.797 2.462 57.138 1.00 51.75 180 SER A O 1
ATOM 1441 N N . VAL A 1 181 ? 23.509 4.233 57.641 1.00 48.38 181 VAL A N 1
ATOM 1442 C CA . VAL A 1 181 ? 24.359 5.217 56.967 1.00 48.38 181 VAL A CA 1
ATOM 1443 C C . VAL A 1 181 ? 25.605 5.436 57.836 1.00 48.38 181 VAL A C 1
ATOM 1445 O O . VAL A 1 181 ? 25.465 5.878 58.981 1.00 48.38 181 VAL A O 1
ATOM 1448 N N . PRO A 1 182 ? 26.826 5.157 57.340 1.00 46.06 182 PRO A N 1
ATOM 1449 C CA . PRO A 1 182 ? 28.040 5.386 58.112 1.00 46.06 182 PRO A CA 1
ATOM 1450 C C . PRO A 1 182 ? 28.223 6.883 58.387 1.00 46.06 182 PRO A C 1
ATOM 1452 O O . PRO A 1 182 ? 28.320 7.687 57.459 1.00 46.06 182 PRO A O 1
ATOM 1455 N N . LYS A 1 183 ? 28.321 7.268 59.666 1.00 52.97 183 LYS A N 1
ATOM 1456 C CA . LYS A 1 183 ? 28.898 8.560 60.065 1.00 52.97 183 LYS A CA 1
ATOM 1457 C C . LYS A 1 183 ? 30.398 8.516 59.765 1.00 52.97 183 LYS A C 1
ATOM 1459 O O . LYS A 1 183 ? 31.164 7.987 60.563 1.00 52.97 183 LYS A O 1
ATOM 1464 N N . ALA A 1 184 ? 30.798 9.050 58.616 1.00 38.09 184 ALA A N 1
ATOM 1465 C CA . ALA A 1 184 ? 32.192 9.341 58.309 1.00 38.09 184 ALA A CA 1
ATOM 1466 C C . ALA A 1 184 ? 32.467 10.836 58.537 1.00 38.09 184 ALA A C 1
ATOM 1468 O O . ALA A 1 184 ? 31.723 11.700 58.074 1.00 38.09 184 ALA A O 1
ATOM 1469 N N . GLU A 1 185 ? 33.518 11.105 59.307 1.00 42.41 185 GLU A N 1
ATOM 1470 C CA . GLU A 1 185 ? 34.071 12.420 59.635 1.00 42.41 185 GLU A CA 1
ATOM 1471 C C . GLU A 1 185 ? 34.540 13.189 58.380 1.00 42.41 185 GLU A C 1
ATOM 1473 O O . GLU A 1 185 ? 34.851 12.571 57.358 1.00 42.41 185 GLU A O 1
ATOM 1478 N N . PRO A 1 186 ? 34.596 14.536 58.423 1.00 44.25 186 PRO A N 1
ATOM 1479 C CA . PRO A 1 186 ? 34.920 15.345 57.255 1.00 44.25 186 PRO A CA 1
ATOM 1480 C C . PRO A 1 186 ? 36.419 15.267 56.942 1.00 44.25 186 PRO A C 1
ATOM 1482 O O . PRO A 1 186 ? 37.257 15.625 57.769 1.00 44.25 186 PRO A O 1
ATOM 1485 N N . VAL A 1 187 ? 36.753 14.847 55.721 1.00 37.94 187 VAL A N 1
ATOM 1486 C CA . V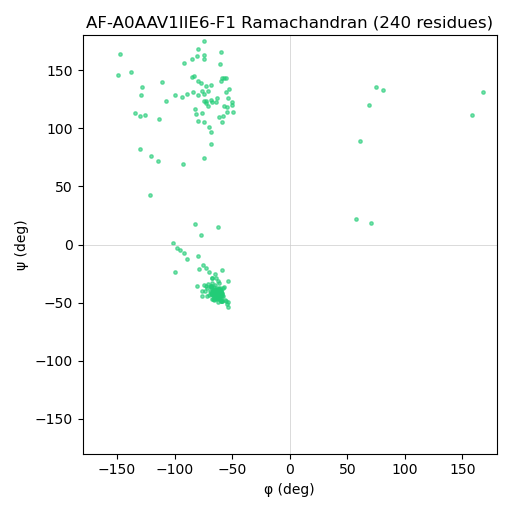AL A 1 187 ? 38.119 14.872 55.171 1.00 37.94 187 VAL A CA 1
ATOM 1487 C C . VAL A 1 187 ? 38.161 15.935 54.055 1.00 37.94 187 VAL A C 1
ATOM 1489 O O . VAL A 1 187 ? 37.170 16.071 53.333 1.00 37.94 187 VAL A O 1
ATOM 1492 N N . PRO A 1 188 ? 39.233 16.746 53.928 1.00 44.88 188 PRO A N 1
ATOM 1493 C CA . PRO A 1 188 ? 39.221 18.005 53.181 1.00 44.88 188 PRO A CA 1
ATOM 1494 C C . PRO A 1 188 ? 39.174 17.776 51.668 1.00 44.88 188 PRO A C 1
ATOM 1496 O O . PRO A 1 188 ? 39.903 16.937 51.142 1.00 44.88 188 PRO A O 1
ATOM 1499 N N . ALA A 1 189 ? 38.341 18.548 50.967 1.00 37.78 189 ALA A N 1
ATOM 1500 C CA . ALA A 1 189 ? 38.260 18.531 49.514 1.00 37.78 189 ALA A CA 1
ATOM 1501 C C . ALA A 1 189 ? 39.405 19.352 48.905 1.00 37.78 189 ALA A C 1
ATOM 1503 O O . ALA A 1 189 ? 39.371 20.581 48.927 1.00 37.78 189 ALA A O 1
ATOM 1504 N N . ASP A 1 190 ? 40.384 18.656 48.338 1.00 39.94 190 ASP A N 1
ATOM 1505 C CA . ASP A 1 190 ? 41.265 19.190 47.305 1.00 39.94 190 ASP A CA 1
ATOM 1506 C C . ASP A 1 190 ? 40.947 18.410 46.020 1.00 39.94 190 ASP A C 1
ATOM 1508 O O . ASP A 1 190 ? 41.192 17.204 45.930 1.00 39.94 190 ASP A O 1
ATOM 1512 N N . ALA A 1 191 ? 40.285 19.065 45.066 1.00 36.91 191 ALA A N 1
ATOM 1513 C CA . ALA A 1 191 ? 39.998 18.521 43.742 1.00 36.91 191 ALA A CA 1
ATOM 1514 C C . ALA A 1 191 ? 39.943 19.663 42.702 1.00 36.91 191 ALA A C 1
ATOM 1516 O O . ALA A 1 191 ? 39.539 20.778 43.034 1.00 36.91 191 ALA A O 1
ATOM 1517 N N . PRO A 1 192 ? 40.384 19.393 41.461 1.00 41.84 192 PRO A N 1
ATOM 1518 C CA . PRO A 1 192 ? 40.982 20.368 40.552 1.00 41.84 192 PRO A CA 1
ATOM 1519 C C . PRO A 1 192 ? 39.968 21.178 39.731 1.00 41.84 192 PRO A C 1
ATOM 1521 O O . PRO A 1 192 ? 38.825 20.774 39.526 1.00 41.84 192 PRO A O 1
ATOM 1524 N N . GLU A 1 193 ? 40.440 22.327 39.240 1.00 46.16 193 GLU A N 1
ATOM 1525 C CA . GLU A 1 193 ? 39.727 23.316 38.426 1.00 46.16 193 GLU A CA 1
ATOM 1526 C C . GLU A 1 193 ? 38.993 22.709 37.214 1.00 46.16 193 GLU A C 1
ATOM 1528 O O . GLU A 1 193 ? 39.606 22.158 36.298 1.00 46.16 193 GLU A O 1
ATOM 1533 N N . LEU A 1 194 ? 37.669 22.893 37.172 1.00 39.09 194 LEU A N 1
ATOM 1534 C CA . LEU A 1 194 ? 36.851 22.733 35.970 1.00 39.09 194 LEU A CA 1
ATOM 1535 C C . LEU A 1 194 ? 36.889 24.032 35.146 1.00 39.09 194 LEU A C 1
ATOM 1537 O O . LEU A 1 194 ? 36.742 25.143 35.660 1.00 39.09 194 LEU A O 1
ATOM 1541 N N . SER A 1 195 ? 37.140 23.870 33.851 1.00 47.88 195 SER A N 1
ATOM 1542 C CA . SER A 1 195 ? 37.426 24.902 32.854 1.00 47.88 195 SER A CA 1
ATOM 1543 C C . SER A 1 195 ? 36.315 25.941 32.669 1.00 47.88 195 SER A C 1
ATOM 1545 O O . SER A 1 195 ? 35.137 25.614 32.552 1.00 47.88 195 SER A O 1
ATOM 1547 N N . LYS A 1 196 ? 36.733 27.201 32.501 1.00 54.62 196 LYS A N 1
ATOM 1548 C CA . LYS A 1 196 ? 35.930 28.423 32.276 1.00 54.62 196 LYS A CA 1
ATOM 1549 C C . LYS A 1 196 ? 35.086 28.456 30.980 1.00 54.62 196 LYS A C 1
ATOM 1551 O O . LYS A 1 196 ? 34.623 29.527 30.594 1.00 54.62 196 LYS A O 1
ATOM 1556 N N . GLU A 1 197 ? 34.869 27.326 30.311 1.00 53.56 197 GLU A N 1
ATOM 1557 C CA . GLU A 1 197 ? 34.091 27.240 29.064 1.00 53.56 197 GLU A CA 1
ATOM 1558 C C . GLU A 1 197 ? 32.644 26.750 29.266 1.00 53.56 197 GLU A C 1
ATOM 1560 O O . GLU A 1 197 ? 31.776 27.154 28.497 1.00 53.56 197 GLU A O 1
ATOM 1565 N N . GLU A 1 198 ? 32.320 26.017 30.340 1.00 50.44 198 GLU A N 1
ATOM 1566 C CA . GLU A 1 198 ? 30.921 25.637 30.644 1.00 50.44 198 GLU A CA 1
ATOM 1567 C C . GLU A 1 198 ? 30.106 26.770 31.296 1.00 50.44 198 GLU A C 1
ATOM 1569 O O . GLU A 1 198 ? 28.881 26.800 31.192 1.00 50.44 198 GLU A O 1
ATOM 1574 N N . ALA A 1 199 ? 30.768 27.764 31.898 1.00 49.19 199 ALA A N 1
ATOM 1575 C CA . ALA A 1 199 ? 30.099 28.901 32.538 1.00 49.19 199 ALA A CA 1
ATOM 1576 C C . ALA A 1 199 ? 29.541 29.940 31.543 1.00 49.19 199 ALA A C 1
ATOM 1578 O O . ALA A 1 199 ? 28.687 30.736 31.915 1.00 49.19 199 ALA A O 1
ATOM 1579 N N . LYS A 1 200 ? 29.989 29.934 30.278 1.00 50.22 200 LYS A N 1
ATOM 1580 C CA . LYS A 1 200 ? 29.521 30.882 29.246 1.00 50.22 200 LYS A CA 1
ATOM 1581 C C . LYS A 1 200 ? 28.294 30.413 28.464 1.00 50.22 200 LYS A C 1
ATOM 1583 O O . LYS A 1 200 ? 27.691 31.218 27.767 1.00 50.22 200 LYS A O 1
ATOM 1588 N N . LEU A 1 201 ? 27.910 29.140 28.570 1.00 50.22 201 LEU A N 1
ATOM 1589 C CA . LEU A 1 201 ? 26.806 28.566 27.785 1.00 50.22 201 LEU A CA 1
ATOM 1590 C C . LEU A 1 201 ? 25.451 28.571 28.516 1.00 50.22 201 LEU A C 1
ATOM 1592 O O . LEU A 1 201 ? 24.434 28.224 27.925 1.00 50.22 201 LEU A O 1
ATOM 1596 N N . LEU A 1 202 ? 25.427 28.998 29.783 1.00 50.16 202 LEU A N 1
ATOM 1597 C CA . LEU A 1 202 ? 24.215 29.145 30.600 1.00 50.16 202 LEU A CA 1
ATOM 1598 C C . LEU A 1 202 ? 23.676 30.590 30.644 1.00 50.16 202 LEU A C 1
ATOM 1600 O O . LEU A 1 202 ? 22.621 30.816 31.229 1.00 50.16 202 LEU A O 1
ATOM 1604 N N . GLU A 1 203 ? 24.363 31.557 30.022 1.00 55.88 203 GLU A N 1
ATOM 1605 C CA . GLU A 1 203 ? 24.035 32.994 30.109 1.00 55.88 203 GLU A CA 1
ATOM 1606 C C . GLU A 1 203 ? 23.277 33.549 28.875 1.00 55.88 203 GLU A C 1
ATOM 1608 O O . GLU A 1 203 ? 22.911 34.719 28.854 1.00 55.88 203 GLU A O 1
ATOM 1613 N N . GLU A 1 204 ? 2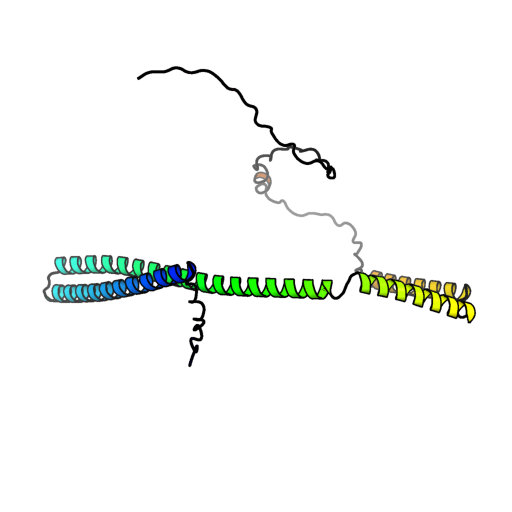2.966 32.722 27.864 1.00 54.59 204 GLU A N 1
ATOM 1614 C CA . GLU A 1 204 ? 22.265 33.140 26.626 1.00 54.59 204 GLU A CA 1
ATOM 1615 C C . GLU A 1 204 ? 20.936 32.395 26.359 1.00 54.59 204 GLU A C 1
ATOM 1617 O O . GLU A 1 204 ? 20.621 32.037 25.222 1.00 54.59 204 GLU A O 1
ATOM 1622 N N . LEU A 1 205 ? 20.099 32.184 27.380 1.00 54.78 205 LEU A N 1
ATOM 1623 C CA . LEU A 1 205 ? 18.683 31.854 27.156 1.00 54.78 205 LEU A CA 1
ATOM 1624 C C . LEU A 1 205 ? 17.793 33.055 27.519 1.00 54.78 205 LEU A C 1
ATOM 1626 O O . LEU A 1 205 ? 17.864 33.538 28.647 1.00 54.78 205 LEU A O 1
ATOM 1630 N N . PRO A 1 206 ? 16.958 33.560 26.589 1.00 51.09 206 PRO A N 1
ATOM 1631 C CA . PRO A 1 206 ? 16.096 34.708 26.846 1.00 51.09 206 PRO A CA 1
ATOM 1632 C C . PRO A 1 206 ? 14.981 34.378 27.853 1.00 51.09 206 PRO A C 1
ATOM 1634 O O . PRO A 1 206 ? 14.328 33.337 27.765 1.00 51.09 206 PRO A O 1
ATOM 1637 N N . ASP A 1 207 ? 14.754 35.310 28.782 1.00 48.19 207 ASP A N 1
ATOM 1638 C CA . ASP A 1 207 ? 13.750 35.264 29.852 1.00 48.19 207 ASP A CA 1
ATOM 1639 C C . ASP A 1 207 ? 12.325 34.999 29.322 1.00 48.19 207 ASP A C 1
ATOM 1641 O O . ASP A 1 207 ? 11.801 35.727 28.472 1.00 48.19 207 ASP A O 1
ATOM 1645 N N . ALA A 1 208 ? 11.662 33.975 29.865 1.00 43.88 208 ALA A N 1
ATOM 1646 C CA . ALA A 1 208 ? 10.260 33.682 29.583 1.00 43.88 208 ALA A CA 1
ATOM 1647 C C . ALA A 1 208 ? 9.326 34.654 30.347 1.00 43.88 208 ALA A C 1
ATOM 1649 O O . ALA A 1 208 ? 9.556 34.947 31.525 1.00 43.88 208 ALA A O 1
ATOM 1650 N N . PRO A 1 209 ? 8.243 35.153 29.721 1.00 40.56 209 PRO A N 1
ATOM 1651 C CA . PRO A 1 209 ? 7.409 36.206 30.294 1.00 40.56 209 PRO A CA 1
ATOM 1652 C C . PRO A 1 209 ? 6.616 35.730 31.521 1.00 40.56 209 PRO A C 1
ATOM 1654 O O . PRO A 1 209 ? 5.811 34.802 31.457 1.00 40.56 209 PRO A O 1
ATOM 1657 N N . LYS A 1 210 ? 6.784 36.438 32.645 1.00 45.84 210 LYS A N 1
ATOM 1658 C CA . LYS A 1 210 ? 5.967 36.293 33.859 1.00 45.84 210 LYS A CA 1
ATOM 1659 C C . LYS A 1 210 ? 4.589 36.923 33.634 1.00 45.84 210 LYS A C 1
ATOM 1661 O O . LYS A 1 210 ? 4.454 38.142 33.686 1.00 45.84 210 LYS A O 1
ATOM 1666 N N . THR A 1 211 ? 3.547 36.115 33.457 1.00 36.78 211 THR A N 1
ATOM 1667 C CA . THR A 1 211 ? 2.161 36.562 33.683 1.00 36.78 211 THR A CA 1
ATOM 1668 C C . THR A 1 211 ? 1.416 35.569 34.567 1.00 36.78 211 THR A C 1
ATOM 1670 O O . THR A 1 211 ? 1.142 34.431 34.204 1.00 36.78 211 THR A O 1
ATOM 1673 N N . ARG A 1 212 ? 1.133 36.039 35.782 1.00 36.56 212 ARG A N 1
ATOM 1674 C CA . ARG A 1 212 ? 0.344 35.400 36.834 1.00 36.56 212 ARG A CA 1
ATOM 1675 C C . ARG A 1 212 ? -1.134 35.644 36.516 1.00 36.56 212 ARG A C 1
ATOM 1677 O O . ARG A 1 212 ? -1.572 36.789 36.579 1.00 36.56 212 ARG A O 1
ATOM 1684 N N . ILE A 1 213 ? -1.884 34.601 36.166 1.00 43.50 213 ILE A N 1
ATOM 1685 C CA . ILE A 1 213 ? -3.343 34.674 35.979 1.00 43.50 213 ILE A CA 1
ATOM 1686 C C . ILE A 1 213 ? -4.022 34.271 37.313 1.00 43.50 213 ILE A C 1
ATOM 1688 O O . ILE A 1 213 ? -3.648 33.241 37.876 1.00 43.50 213 ILE A O 1
ATOM 1692 N N . PRO A 1 214 ? -4.935 35.092 37.875 1.00 41.03 214 PRO A N 1
ATOM 1693 C CA . PRO A 1 214 ? -5.624 34.841 39.151 1.00 41.03 214 PRO A CA 1
ATOM 1694 C C . PRO A 1 214 ? -6.725 33.756 39.060 1.00 41.03 214 PRO A C 1
ATOM 1696 O O . PRO A 1 214 ? -7.153 33.420 37.957 1.00 41.03 214 PRO A O 1
ATOM 1699 N N . PRO A 1 215 ? -7.179 33.194 40.204 1.00 41.41 215 PRO A N 1
ATOM 1700 C CA . PRO A 1 215 ? -7.996 31.979 40.247 1.00 41.41 215 PRO A CA 1
ATOM 1701 C C . PRO A 1 215 ? -9.457 32.229 39.849 1.00 41.41 215 PRO A C 1
ATOM 1703 O O . PRO A 1 215 ? -10.108 33.131 40.376 1.00 41.41 215 PRO A O 1
ATOM 1706 N N . GLU A 1 216 ? -9.982 31.389 38.957 1.00 39.25 216 GLU A N 1
ATOM 1707 C CA . GLU A 1 216 ? -11.388 31.393 38.551 1.00 39.25 216 GLU A CA 1
ATOM 1708 C C . GLU A 1 216 ? -12.211 30.472 39.467 1.00 39.25 216 GLU A C 1
ATOM 1710 O O . GLU A 1 216 ? -11.848 29.330 39.756 1.00 39.25 216 GLU A O 1
ATOM 1715 N N . THR A 1 217 ? -13.307 31.017 39.982 1.00 37.31 217 THR A N 1
ATOM 1716 C CA . THR A 1 217 ? -14.215 30.415 40.955 1.00 37.31 217 THR A CA 1
ATOM 1717 C C . THR A 1 217 ? -15.183 29.435 40.293 1.00 37.31 217 THR A C 1
ATOM 1719 O O . THR A 1 217 ? -15.906 29.771 39.360 1.00 37.31 217 THR A O 1
ATOM 1722 N N . VAL A 1 218 ? -15.266 28.221 40.841 1.00 37.75 218 VAL A N 1
ATOM 1723 C CA . VAL A 1 218 ? -16.341 27.262 40.551 1.00 37.75 218 VAL A CA 1
ATOM 1724 C C . VAL A 1 218 ? -17.629 27.753 41.220 1.00 37.75 218 VAL A C 1
ATOM 1726 O O . VAL A 1 218 ? -17.672 27.900 42.443 1.00 37.75 218 VAL A O 1
ATOM 1729 N N . LYS A 1 219 ? -18.699 27.978 40.446 1.00 37.06 219 LYS A N 1
ATOM 1730 C CA . LYS A 1 219 ? -20.059 28.186 40.973 1.00 37.06 219 LYS A CA 1
ATOM 1731 C C . LYS A 1 219 ? -21.056 27.265 40.260 1.00 37.06 219 LYS A C 1
ATOM 1733 O O . LYS A 1 219 ? -21.085 27.183 39.038 1.00 37.06 219 LYS A O 1
ATOM 1738 N N . GLN A 1 220 ? -21.829 26.551 41.075 1.00 32.41 220 GLN A N 1
ATOM 1739 C CA . GLN A 1 220 ? -22.897 25.605 40.734 1.00 32.41 220 GLN A CA 1
ATOM 1740 C C . GLN A 1 220 ? -24.065 26.223 39.923 1.00 32.41 220 GLN A C 1
ATOM 1742 O O . GLN A 1 220 ? -24.183 27.448 39.864 1.00 32.41 220 GLN A O 1
ATOM 1747 N N . PRO A 1 221 ? -24.942 25.389 39.315 1.00 42.38 221 PRO A N 1
ATOM 1748 C CA . PRO A 1 221 ? -25.909 25.808 38.301 1.00 42.38 221 PRO A CA 1
ATOM 1749 C C . PRO A 1 221 ? -27.214 26.353 38.903 1.00 42.38 221 PRO A C 1
ATOM 1751 O O . PRO A 1 221 ? -27.730 25.817 39.883 1.00 42.38 221 PRO A O 1
ATOM 1754 N N . SER A 1 222 ? -27.811 27.361 38.259 1.00 35.75 222 SER A N 1
ATOM 1755 C CA . SER A 1 222 ? -29.174 27.826 38.546 1.00 35.75 222 SER A CA 1
ATOM 1756 C C . SER A 1 222 ? -30.025 27.906 37.276 1.00 35.75 222 SER A C 1
ATOM 1758 O O . SER A 1 222 ? -29.584 28.366 36.227 1.00 35.75 222 SER A O 1
ATOM 1760 N N . LYS A 1 223 ? -31.247 27.398 37.433 1.00 39.69 223 LYS A N 1
ATOM 1761 C CA . LYS A 1 223 ? -32.367 27.261 36.496 1.00 39.69 223 LYS A CA 1
ATOM 1762 C C . LYS A 1 223 ? -32.777 28.600 35.862 1.00 39.69 223 LYS A C 1
ATOM 1764 O O . LYS A 1 223 ? -32.803 29.585 36.581 1.00 39.69 223 LYS A O 1
ATOM 1769 N N . GLU A 1 224 ? -33.171 28.586 34.583 1.00 37.31 224 GLU A N 1
ATOM 1770 C CA . GLU A 1 224 ? -34.403 29.191 34.018 1.00 37.31 224 GLU A CA 1
ATOM 1771 C C . GLU A 1 224 ? -34.342 29.232 32.475 1.00 37.31 224 GLU A C 1
ATOM 1773 O O . GLU A 1 224 ? -33.326 29.582 31.880 1.00 37.31 224 GLU A O 1
ATOM 1778 N N . GLY A 1 225 ? -35.415 28.770 31.822 1.00 39.88 225 GLY A N 1
ATOM 1779 C CA . GLY A 1 225 ? -35.509 28.606 30.365 1.00 39.88 225 GLY A CA 1
ATOM 1780 C C . GLY A 1 225 ? -35.804 29.906 29.598 1.00 39.88 225 GLY A C 1
ATOM 1781 O O . GLY A 1 225 ? -36.175 30.913 30.201 1.00 39.88 225 GLY A O 1
ATOM 1782 N N . PRO A 1 226 ? -35.666 29.905 28.258 1.00 48.19 226 PRO A N 1
ATOM 1783 C CA . PRO A 1 226 ? -35.785 31.117 27.452 1.00 48.19 226 PRO A CA 1
ATOM 1784 C C . PRO A 1 226 ? -37.254 31.507 27.188 1.00 48.19 226 PRO A C 1
ATOM 1786 O O . PRO A 1 226 ? -38.068 30.628 26.884 1.00 48.19 226 PRO A O 1
ATOM 1789 N N . PRO A 1 227 ? -37.617 32.806 27.221 1.00 44.09 227 PRO A N 1
ATOM 1790 C CA . PRO A 1 227 ? -38.944 33.252 26.825 1.00 44.09 227 PRO A CA 1
ATOM 1791 C C . PRO A 1 227 ? -39.066 33.434 25.303 1.00 44.09 227 PRO A C 1
ATOM 1793 O O . PRO A 1 227 ? -38.149 33.850 24.597 1.00 44.09 227 PRO A O 1
ATOM 1796 N N . ILE A 1 228 ? -40.264 33.112 24.825 1.00 42.97 228 ILE A N 1
ATOM 1797 C CA . ILE A 1 228 ? -40.739 33.112 23.440 1.00 42.97 228 ILE A CA 1
ATOM 1798 C C . ILE A 1 228 ? -40.818 34.547 22.890 1.00 42.97 228 ILE A C 1
ATOM 1800 O O . ILE A 1 228 ? -41.553 35.380 23.420 1.00 42.97 228 ILE A O 1
ATOM 1804 N N . ALA A 1 229 ? -40.120 34.829 21.784 1.00 46.50 229 ALA A N 1
ATOM 1805 C CA . ALA A 1 229 ? -40.236 36.097 21.064 1.00 46.50 229 ALA A CA 1
ATOM 1806 C C . ALA A 1 229 ? -41.533 36.142 20.234 1.00 46.50 229 ALA A C 1
ATOM 1808 O O . ALA A 1 229 ? -41.719 35.398 19.269 1.00 46.50 229 ALA A O 1
ATOM 1809 N N . GLN A 1 230 ? -42.436 37.036 20.634 1.00 42.97 230 GLN A N 1
ATOM 1810 C CA . GLN A 1 230 ? -43.706 37.323 19.975 1.00 42.97 230 GLN A CA 1
ATOM 1811 C C . GLN A 1 230 ? -43.497 38.127 18.683 1.00 42.97 230 GLN A C 1
ATOM 1813 O O . GLN A 1 230 ? -42.869 39.184 18.681 1.00 42.97 230 GLN A O 1
ATOM 1818 N N . ARG A 1 231 ? -44.098 37.652 17.587 1.00 45.16 231 ARG A N 1
ATOM 1819 C CA . ARG A 1 231 ? -44.359 38.436 16.373 1.00 45.16 231 ARG A CA 1
ATOM 1820 C C . ARG A 1 231 ? -45.493 39.435 16.647 1.00 45.16 231 ARG A C 1
ATOM 1822 O O . ARG A 1 231 ? -46.601 39.023 16.977 1.00 45.16 231 ARG A O 1
ATOM 1829 N N . ARG A 1 232 ? -45.239 40.727 16.435 1.00 45.84 232 ARG A N 1
ATOM 1830 C CA . ARG A 1 232 ? -46.243 41.776 16.158 1.00 45.84 232 ARG A CA 1
ATOM 1831 C C . ARG A 1 232 ? -45.804 42.442 14.848 1.00 45.84 232 ARG A C 1
ATOM 1833 O O . ARG A 1 232 ? -44.657 42.848 14.742 1.00 45.84 232 ARG A O 1
ATOM 1840 N N . ALA A 1 233 ? -46.533 42.280 13.745 1.00 42.06 233 ALA A N 1
ATOM 1841 C CA . ALA A 1 233 ? -47.745 43.020 13.379 1.00 42.06 233 ALA A CA 1
ATOM 1842 C C . ALA A 1 233 ? -47.474 44.528 13.228 1.00 42.06 233 ALA A C 1
ATOM 1844 O O . ALA A 1 233 ? -47.626 45.287 14.178 1.00 42.06 233 ALA A O 1
ATOM 1845 N N . ALA A 1 234 ? -47.096 44.933 12.014 1.00 47.03 234 ALA A N 1
ATOM 1846 C CA . ALA A 1 234 ? -47.254 46.290 11.506 1.00 47.03 234 ALA A CA 1
ATOM 1847 C C . ALA A 1 234 ? -47.820 46.179 10.082 1.00 47.03 234 ALA A C 1
ATOM 1849 O O . ALA A 1 234 ? -47.191 45.609 9.190 1.00 47.03 234 ALA A O 1
ATOM 1850 N N . SER A 1 235 ? -49.054 46.644 9.932 1.00 45.44 235 SER A N 1
ATOM 1851 C CA . SER A 1 235 ? -49.766 46.820 8.671 1.00 45.44 235 SER A CA 1
ATOM 1852 C C . SER A 1 235 ? -49.535 48.245 8.149 1.00 45.44 235 SER A C 1
ATOM 1854 O O . SER A 1 235 ? -49.378 49.145 8.969 1.00 45.44 235 SER A O 1
ATOM 1856 N N . GLN A 1 236 ? -49.688 48.417 6.824 1.00 46.25 236 GLN A N 1
ATOM 1857 C CA . GLN A 1 236 ? -49.870 49.679 6.064 1.00 46.25 236 GLN A CA 1
ATOM 1858 C C . GLN A 1 236 ? -48.551 50.449 5.784 1.00 46.25 236 GLN A C 1
ATOM 1860 O O . GLN A 1 236 ? -47.715 50.552 6.667 1.00 46.25 236 GLN A O 1
ATOM 1865 N N . GLU A 1 237 ? -48.215 50.945 4.584 1.00 46.56 237 GLU A N 1
ATOM 1866 C CA . GLU A 1 237 ? -48.975 51.402 3.403 1.00 46.56 237 GLU A CA 1
ATOM 1867 C C . GLU A 1 237 ? -48.222 51.131 2.067 1.00 46.56 237 GLU A C 1
ATOM 1869 O O . GLU A 1 237 ? -47.024 50.856 2.054 1.00 46.56 237 GLU A O 1
ATOM 1874 N N . ALA A 1 238 ? -48.954 51.201 0.944 1.00 51.28 238 ALA A N 1
ATOM 1875 C CA . ALA A 1 238 ? -48.508 51.069 -0.459 1.00 51.28 238 ALA A CA 1
ATOM 1876 C C . ALA A 1 238 ? -47.739 52.321 -0.983 1.00 51.28 238 ALA A C 1
ATOM 1878 O O . ALA A 1 238 ? -47.648 53.294 -0.235 1.00 51.28 238 ALA A O 1
ATOM 1879 N N . PRO A 1 239 ? -47.170 52.347 -2.220 1.00 58.97 239 PRO A N 1
ATOM 1880 C CA . PRO A 1 239 ? -47.917 52.419 -3.506 1.00 58.97 239 PRO A CA 1
ATOM 1881 C C . PRO A 1 239 ? -47.336 51.486 -4.612 1.00 58.97 239 PRO A C 1
ATOM 1883 O O . PRO A 1 239 ? -46.192 51.065 -4.527 1.00 58.97 239 PRO A O 1
ATOM 1886 N N . LEU A 1 240 ? -48.096 50.905 -5.554 1.00 49.28 240 LEU A N 1
ATOM 1887 C CA . LEU A 1 240 ? -48.785 51.427 -6.758 1.00 49.28 240 LEU A CA 1
ATOM 1888 C C . LEU A 1 240 ? -47.861 51.884 -7.918 1.00 49.28 240 LEU A C 1
ATOM 1890 O O . LEU A 1 240 ? -47.130 52.856 -7.775 1.00 49.28 240 LEU A O 1
ATOM 1894 N N . ALA A 1 241 ? -48.059 51.219 -9.073 1.00 47.91 241 ALA A N 1
ATOM 1895 C CA . ALA A 1 241 ? -47.607 51.506 -10.452 1.00 47.91 241 ALA A CA 1
ATOM 1896 C C . ALA A 1 241 ? -46.115 51.232 -10.773 1.00 47.91 241 ALA A C 1
ATOM 1898 O O . ALA A 1 241 ? -45.243 51.582 -9.991 1.00 47.91 241 ALA A O 1
ATOM 1899 N N . ALA A 1 242 ? -45.726 50.619 -11.897 1.00 46.38 242 ALA A N 1
ATOM 1900 C CA . ALA A 1 242 ? -46.400 50.243 -13.145 1.00 46.38 242 ALA A CA 1
ATOM 1901 C C . ALA A 1 242 ? -45.739 48.985 -13.743 1.00 46.38 242 ALA A C 1
ATOM 1903 O O . ALA A 1 242 ? -44.563 48.727 -13.398 1.00 46.38 242 ALA A O 1
#

Sequence (242 aa):
MGNLFSHSKHPPKSKITDTDRSVLQLKTQRRQLTGQRKRLEDLIARELAIARELLAAKKRERALLALKKKRLREGQLERIDKYLLNVEQVLTNIETAQRQNRLFDALKQGNAALKSLQQEVSVEEVEKLMDDSKESKEYEDRVRQALGEALTAEDDAAVLQELEQLEGAEAKEEAGQLPSVPKAEPVPADAPELSKEEAKLLEELPDAPKTRIPPETVKQPSKEGPPIAQRRAASQEAPLAA

pLDDT: mean 75.85, std 22.04, range [32.41, 98.44]

InterPro domains:
  IPR005024 Snf7 family [PF03357] (22-185)
  IPR005024 Snf7 family [PTHR22761] (15-208)

Foldseek 3Di:
DDDPDDPPPPDPDPPCDVLNVVLVVLVVVLVVLVVVLVVLVVLLVVLVVVLVVCVVVVNNVVSVVSVVVSVVSVVVNVVSVVVNVVSVVVSVVSVVVVVVVVVVVVVVVVVVVVVVVVVVVPPVVVVVVVVVVVVVVVVVVVVCVVVVVDQDPVNVVVVVVVVVVVVVVVVVVVVVPDDDDDPDDDDDDDDDDDDPPVVVVVPPDDDDDDDDDDDDDDDDDDDDDDDDDDDDDDDDDDDDDD